Protein AF-A0A356GDM6-F1 (afdb_monomer)

Secondary structure (DSSP, 8-state):
--TTS-SSHHHHHHHHHHHHHHHHHHHHHHHHHHHHSSS-SS-TTSTHHHHS-HHHHTT-PPPTTHHHHHHHHHHHHHHHHHHHHHHHHHHHHHHHHTT---HHHHHHHHHHHHHHHHTHHHHHHHHHHHHHHHHHHHHHHHHHHHHHHHHHHHHHHHHHHHHHHHHHHHHHHHHHHHHHHHHHHHHHHHHHHHHHHTTTHHHHHHTT-

Sequence (209 aa):
MNGFFYDDPLDILKFFLLGVLAGVYYDFFRIIRIARRSDSPVKANSFYLKVAPKHFFENRKKAPLTGAADTVLVFIEDLLFTIGCALAFIFLTYATNEGEIRIFGFILVAFGFLLYRISIGKAVIYISGHIIFSAKILIYWIMYIIIKPIRLFCGFAKRTVRWIFAKTVGALAAKISYRRQRDYTKKLCSELLKNAENGFTRDAEVEMR

Structure (mmCIF, N/CA/C/O backbone):
data_AF-A0A356GDM6-F1
#
_entry.id   AF-A0A356GDM6-F1
#
loop_
_atom_site.group_PDB
_atom_site.id
_atom_site.type_symbol
_atom_site.label_atom_id
_atom_site.label_alt_id
_atom_site.label_comp_id
_atom_site.label_asym_id
_atom_site.label_entity_id
_atom_site.label_seq_id
_atom_site.pdbx_PDB_ins_code
_atom_site.Cartn_x
_atom_site.Cartn_y
_atom_site.Cartn_z
_atom_site.occupancy
_atom_site.B_iso_or_equiv
_atom_site.auth_seq_id
_atom_site.auth_comp_id
_atom_site.auth_asym_id
_atom_site.auth_atom_id
_atom_site.pdbx_PDB_model_num
ATOM 1 N N . MET A 1 1 ? 25.560 10.168 -41.412 1.00 43.59 1 MET A N 1
ATOM 2 C CA . MET A 1 1 ? 25.350 9.212 -40.304 1.00 43.59 1 MET A CA 1
ATOM 3 C C . MET A 1 1 ? 23.984 9.506 -39.718 1.00 43.59 1 MET A C 1
ATOM 5 O O . MET A 1 1 ? 23.685 10.671 -39.490 1.00 43.59 1 MET A O 1
ATOM 9 N N . ASN A 1 2 ? 23.115 8.502 -39.621 1.00 42.66 2 ASN A N 1
ATOM 10 C CA . ASN A 1 2 ? 21.725 8.691 -39.213 1.00 42.66 2 ASN A CA 1
ATOM 11 C C . ASN A 1 2 ? 21.679 9.011 -37.712 1.00 42.66 2 ASN A C 1
ATOM 13 O O . ASN A 1 2 ? 21.582 8.087 -36.911 1.00 42.66 2 ASN A O 1
ATOM 17 N N . GLY A 1 3 ? 21.706 10.297 -37.339 1.00 56.50 3 GLY A N 1
ATOM 18 C CA . GLY A 1 3 ? 21.599 10.797 -35.951 1.00 56.50 3 GLY A CA 1
ATOM 19 C C . GLY A 1 3 ? 20.247 10.531 -35.273 1.00 56.50 3 GLY A C 1
ATOM 20 O O . GLY A 1 3 ? 19.822 11.264 -34.390 1.00 56.50 3 GLY A O 1
ATOM 21 N N . PHE A 1 4 ? 19.533 9.508 -35.738 1.00 56.72 4 PHE A N 1
ATOM 22 C CA . PHE A 1 4 ? 18.238 9.075 -35.239 1.00 56.72 4 PHE A CA 1
ATOM 23 C C . PHE A 1 4 ? 18.380 7.946 -34.208 1.00 56.72 4 PHE A C 1
ATOM 25 O O . PHE A 1 4 ? 17.519 7.800 -33.344 1.00 56.72 4 PHE A O 1
ATOM 32 N N . PHE A 1 5 ? 19.471 7.173 -34.267 1.00 61.44 5 PHE A N 1
ATOM 33 C CA . PHE A 1 5 ? 19.766 6.087 -33.332 1.00 61.44 5 PHE A CA 1
ATOM 34 C C . PHE A 1 5 ? 20.915 6.468 -32.394 1.00 61.44 5 PHE A C 1
ATOM 36 O O . PHE A 1 5 ? 21.730 7.327 -32.716 1.00 61.44 5 PHE A O 1
ATOM 43 N N . TYR A 1 6 ? 20.953 5.849 -31.212 1.00 68.75 6 TYR A N 1
ATOM 44 C CA . TYR A 1 6 ? 22.102 5.957 -30.315 1.00 68.75 6 TYR A CA 1
ATOM 45 C C . TYR A 1 6 ? 23.313 5.298 -30.972 1.00 68.75 6 TYR A C 1
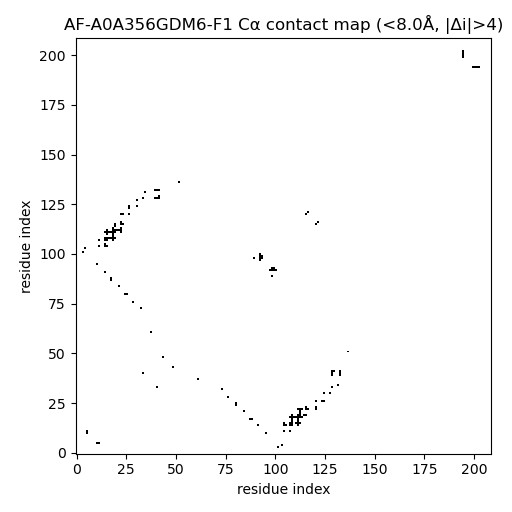ATOM 47 O O . TYR A 1 6 ? 23.216 4.144 -31.392 1.00 68.75 6 TYR A O 1
ATOM 55 N N . ASP A 1 7 ? 24.422 6.030 -31.051 1.00 72.19 7 ASP A N 1
ATOM 56 C CA . ASP A 1 7 ? 25.670 5.525 -31.625 1.00 72.19 7 ASP A CA 1
ATOM 57 C C . ASP A 1 7 ? 26.288 4.441 -30.726 1.00 72.19 7 ASP A C 1
ATOM 59 O O . ASP A 1 7 ? 26.834 3.458 -31.227 1.00 72.19 7 ASP A O 1
ATOM 63 N N . ASP A 1 8 ? 26.095 4.563 -29.406 1.00 82.06 8 ASP A N 1
ATOM 64 C CA . ASP A 1 8 ? 26.566 3.598 -28.421 1.00 82.06 8 ASP A CA 1
ATOM 65 C C . ASP A 1 8 ? 25.450 2.659 -27.920 1.00 82.06 8 ASP A C 1
ATOM 67 O O . ASP A 1 8 ? 24.439 3.102 -27.356 1.00 82.06 8 ASP A O 1
ATOM 71 N N . PRO A 1 9 ? 25.642 1.327 -27.997 1.00 83.75 9 PRO A N 1
ATOM 72 C CA . PRO A 1 9 ? 24.674 0.356 -27.479 1.00 83.75 9 PRO A CA 1
ATOM 73 C C . PRO A 1 9 ? 24.515 0.435 -25.952 1.00 83.75 9 PRO A C 1
ATOM 75 O O . PRO A 1 9 ? 23.501 0.005 -25.397 1.00 83.75 9 PRO A O 1
ATOM 78 N N . LEU A 1 10 ? 25.502 1.006 -25.259 1.00 86.62 10 LEU A N 1
ATOM 79 C CA . LEU A 1 10 ? 25.453 1.234 -23.818 1.00 86.62 10 LEU A CA 1
ATOM 80 C C . LEU A 1 10 ? 24.368 2.240 -23.433 1.00 86.62 10 LEU A C 1
ATOM 82 O O . LEU A 1 10 ? 23.744 2.079 -22.385 1.00 86.62 10 LEU A O 1
ATOM 86 N N . ASP A 1 11 ? 24.093 3.239 -24.268 1.00 86.62 11 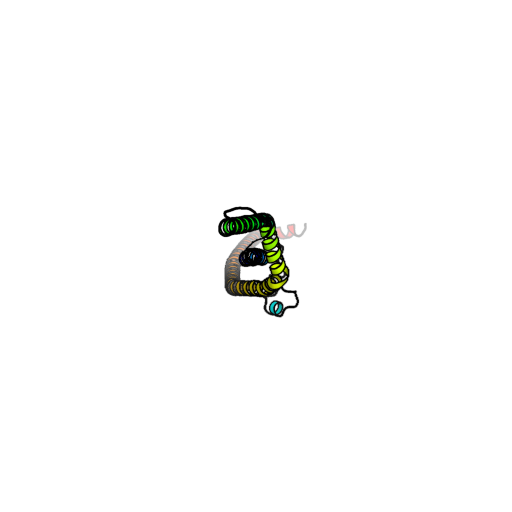ASP A N 1
ATOM 87 C CA . ASP A 1 11 ? 23.065 4.232 -23.960 1.00 86.62 11 ASP A CA 1
ATOM 88 C C . ASP A 1 11 ? 21.667 3.641 -24.094 1.00 86.62 11 ASP A C 1
ATOM 90 O O . ASP A 1 11 ? 20.822 3.847 -23.220 1.00 86.62 11 ASP A O 1
ATOM 94 N N . ILE A 1 12 ? 21.460 2.782 -25.095 1.00 88.81 12 ILE A N 1
ATOM 95 C CA . ILE A 1 12 ? 20.233 1.989 -25.240 1.00 88.81 12 ILE A CA 1
ATOM 96 C C . ILE A 1 12 ? 19.961 1.194 -23.955 1.00 88.81 12 ILE A C 1
ATOM 98 O O . ILE A 1 12 ? 18.846 1.220 -23.423 1.00 88.81 12 ILE A O 1
ATOM 102 N N . LEU A 1 13 ? 20.990 0.530 -23.418 1.00 91.50 13 LEU A N 1
ATOM 103 C CA . LEU A 1 13 ? 20.886 -0.232 -22.176 1.00 91.50 13 LEU A CA 1
ATOM 104 C C . LEU A 1 13 ? 20.578 0.664 -20.966 1.00 91.50 13 LEU A C 1
ATOM 106 O O . LEU A 1 13 ? 19.750 0.288 -20.137 1.00 91.50 13 LEU A O 1
ATOM 110 N N . LYS A 1 14 ? 21.191 1.850 -20.857 1.00 92.44 14 LYS A N 1
ATOM 111 C CA . LYS A 1 14 ? 20.925 2.797 -19.758 1.00 92.44 14 LYS A CA 1
ATOM 112 C C . LYS A 1 14 ? 19.465 3.258 -19.745 1.00 92.44 14 LYS A C 1
ATOM 114 O O . LYS A 1 14 ? 18.833 3.220 -18.691 1.00 92.44 14 LYS A O 1
ATOM 119 N N . PHE A 1 15 ? 18.908 3.646 -20.896 1.00 92.50 15 PHE A N 1
ATOM 120 C CA . PHE A 1 15 ? 17.498 4.053 -20.993 1.00 92.50 15 PHE A CA 1
ATOM 121 C C . PHE A 1 15 ? 16.548 2.894 -20.686 1.00 92.50 15 PHE A C 1
ATOM 123 O O . PHE A 1 15 ? 15.563 3.064 -19.966 1.00 92.50 15 PHE A O 1
ATOM 130 N N . PHE A 1 16 ? 16.873 1.693 -21.158 1.00 93.31 16 PHE A N 1
ATOM 131 C CA . PHE A 1 16 ? 16.117 0.496 -20.812 1.00 93.31 16 PHE A CA 1
ATOM 132 C C . PHE A 1 16 ? 16.121 0.221 -19.298 1.00 93.31 16 PHE A C 1
ATOM 134 O O . PHE A 1 16 ? 15.064 0.026 -18.691 1.00 93.31 16 PHE A O 1
ATOM 141 N N . LEU A 1 17 ? 17.300 0.251 -18.669 1.00 94.06 17 LEU A N 1
ATOM 142 C CA . LEU A 1 17 ? 17.464 0.038 -17.230 1.00 94.06 17 LEU A CA 1
ATOM 143 C C . LEU A 1 17 ? 16.768 1.119 -16.405 1.00 94.06 17 LEU A C 1
ATOM 145 O O . LEU A 1 17 ? 16.179 0.800 -15.375 1.00 94.06 17 LEU A O 1
ATOM 149 N N . LEU A 1 18 ? 16.763 2.371 -16.866 1.00 95.19 18 LEU A N 1
ATOM 150 C CA . LEU A 1 18 ? 15.993 3.435 -16.231 1.00 95.19 18 LEU A CA 1
ATOM 151 C C . LEU A 1 18 ? 14.495 3.097 -16.198 1.00 95.19 18 LEU A C 1
ATOM 153 O O . LEU A 1 18 ? 13.847 3.294 -15.172 1.00 95.19 18 LEU A O 1
ATOM 157 N N . GLY A 1 19 ? 13.956 2.524 -17.277 1.00 93.81 19 GLY A N 1
ATOM 158 C CA . GLY A 1 19 ? 12.586 2.006 -17.314 1.00 93.81 19 GLY A CA 1
ATOM 159 C C . GLY A 1 19 ? 12.331 0.906 -16.282 1.00 93.81 19 GLY A C 1
ATOM 160 O O . GLY A 1 19 ? 11.330 0.936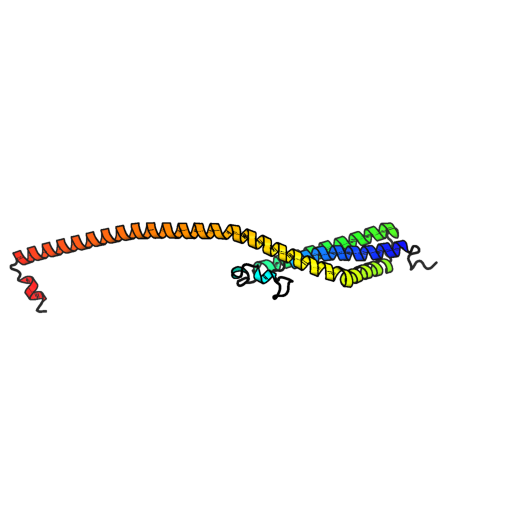 -15.563 1.00 93.81 19 GLY A O 1
ATOM 161 N N . VAL A 1 20 ? 13.261 -0.042 -16.157 1.00 94.19 20 VAL A N 1
ATOM 162 C CA . VAL A 1 20 ? 13.191 -1.108 -15.143 1.00 94.19 20 VAL A CA 1
ATOM 163 C C . VAL A 1 20 ? 13.212 -0.525 -13.726 1.00 94.19 20 VAL A C 1
ATOM 165 O O . VAL A 1 20 ? 12.384 -0.901 -12.895 1.00 94.19 20 VAL A O 1
ATOM 168 N N . LEU A 1 21 ? 14.101 0.433 -13.454 1.00 94.69 21 LEU A N 1
ATOM 169 C CA . LEU A 1 21 ? 14.195 1.119 -12.162 1.00 94.69 21 LEU A CA 1
ATOM 170 C C . LEU A 1 21 ? 12.935 1.929 -11.843 1.00 94.69 21 LEU A C 1
ATOM 172 O O . LEU A 1 21 ? 12.453 1.884 -10.712 1.00 94.69 21 LEU A O 1
ATOM 176 N N . ALA A 1 22 ? 12.351 2.606 -12.833 1.00 94.38 22 ALA A N 1
ATOM 177 C CA . ALA A 1 22 ? 11.053 3.258 -12.685 1.00 94.38 22 ALA A CA 1
ATOM 178 C C . ALA A 1 22 ? 9.950 2.245 -12.324 1.00 94.38 22 ALA A C 1
ATOM 180 O O . ALA A 1 22 ? 9.054 2.555 -11.543 1.00 94.38 22 ALA A O 1
ATOM 181 N N . GLY A 1 23 ? 10.040 1.013 -12.835 1.00 93.00 23 GLY A N 1
ATOM 182 C CA . GLY A 1 23 ? 9.161 -0.096 -12.466 1.00 93.00 23 GLY A CA 1
ATOM 183 C C . GLY A 1 23 ? 9.275 -0.477 -10.991 1.00 93.00 23 GLY A C 1
ATOM 184 O O . GLY A 1 23 ? 8.261 -0.580 -10.300 1.00 93.00 23 GLY A O 1
ATOM 185 N N . VAL A 1 24 ? 10.504 -0.611 -10.488 1.00 91.94 24 VAL A N 1
ATOM 186 C CA . VAL A 1 24 ? 10.778 -0.868 -9.062 1.00 91.94 24 VAL A CA 1
ATOM 187 C C . VAL A 1 24 ? 10.244 0.275 -8.194 1.00 91.94 24 VAL A C 1
ATOM 189 O O . VAL A 1 24 ? 9.584 0.042 -7.179 1.00 91.94 24 VAL A O 1
ATOM 192 N N . TYR A 1 25 ? 10.493 1.517 -8.611 1.00 93.56 25 TYR A N 1
ATOM 193 C CA . TYR A 1 25 ? 10.022 2.712 -7.917 1.00 93.56 25 TYR A CA 1
ATOM 194 C C . TYR A 1 25 ? 8.488 2.779 -7.861 1.00 93.56 25 TYR A C 1
ATOM 196 O O . TYR A 1 25 ? 7.913 3.066 -6.812 1.00 93.56 25 TYR A O 1
ATOM 204 N N . TYR A 1 26 ? 7.811 2.427 -8.956 1.00 92.31 26 TYR A N 1
ATOM 205 C CA . TYR A 1 26 ? 6.354 2.321 -9.004 1.00 92.31 26 TYR A CA 1
ATOM 206 C C . TYR A 1 26 ? 5.809 1.249 -8.050 1.00 92.31 26 TYR A C 1
ATOM 208 O O . TYR A 1 26 ? 4.808 1.475 -7.362 1.00 92.31 26 TYR A O 1
ATOM 216 N N . ASP A 1 27 ? 6.465 0.088 -7.981 1.00 89.94 27 ASP A N 1
ATOM 217 C CA . ASP A 1 27 ? 6.034 -1.000 -7.104 1.00 89.94 27 ASP A CA 1
ATOM 218 C C . ASP A 1 27 ? 6.078 -0.597 -5.623 1.00 89.94 27 ASP A C 1
ATOM 220 O O . ASP A 1 27 ? 5.186 -0.993 -4.872 1.00 89.94 27 ASP A O 1
ATOM 224 N N . PHE A 1 28 ? 7.008 0.268 -5.201 1.00 88.44 28 PHE A N 1
ATOM 225 C CA . PHE A 1 28 ? 7.031 0.803 -3.834 1.00 88.44 28 PHE A CA 1
ATOM 226 C C . PHE A 1 28 ? 5.720 1.521 -3.469 1.00 88.44 28 PHE A C 1
ATOM 228 O O . PHE A 1 28 ? 5.051 1.147 -2.500 1.00 88.44 28 PHE A O 1
ATOM 235 N N . PHE A 1 29 ? 5.285 2.491 -4.279 1.00 89.62 29 PHE A N 1
ATOM 236 C CA . PHE A 1 29 ? 4.014 3.193 -4.054 1.00 89.62 29 PHE A CA 1
ATOM 237 C C . PHE A 1 29 ? 2.811 2.258 -4.166 1.00 89.62 29 PHE A C 1
ATOM 239 O O . PHE A 1 29 ? 1.873 2.325 -3.368 1.00 89.62 29 PHE A O 1
ATOM 246 N N . ARG A 1 30 ? 2.852 1.320 -5.116 1.00 86.75 30 ARG A N 1
ATOM 247 C CA . ARG A 1 30 ? 1.807 0.310 -5.286 1.00 86.75 3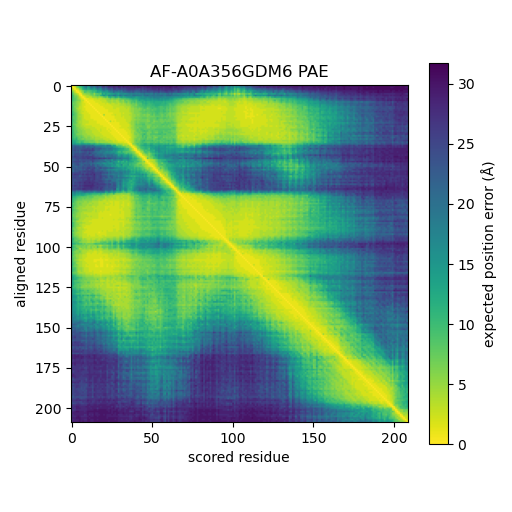0 ARG A CA 1
ATOM 248 C C . ARG A 1 30 ? 1.643 -0.563 -4.039 1.00 86.75 30 ARG A C 1
ATOM 250 O O . ARG A 1 30 ? 0.509 -0.844 -3.644 1.00 86.75 30 ARG A O 1
ATOM 257 N N . ILE A 1 31 ? 2.741 -0.985 -3.415 1.00 86.69 31 ILE A N 1
ATOM 258 C CA . ILE A 1 31 ? 2.742 -1.785 -2.183 1.00 86.69 31 ILE A CA 1
ATOM 259 C C . ILE A 1 31 ? 2.138 -0.981 -1.032 1.00 86.69 31 ILE A C 1
ATOM 261 O O . ILE A 1 31 ? 1.266 -1.500 -0.332 1.00 86.69 31 ILE A O 1
ATOM 265 N N . ILE A 1 32 ? 2.533 0.285 -0.862 1.00 84.19 32 ILE A N 1
ATOM 266 C CA . ILE A 1 32 ? 1.975 1.165 0.178 1.00 84.19 32 ILE A CA 1
ATOM 267 C C . ILE A 1 32 ? 0.458 1.314 -0.013 1.00 84.19 32 ILE A C 1
ATOM 269 O O . ILE A 1 32 ? -0.313 1.157 0.940 1.00 84.19 32 ILE A O 1
ATOM 273 N N . ARG A 1 33 ? 0.005 1.523 -1.253 1.00 84.31 33 ARG A N 1
ATOM 274 C CA . ARG A 1 33 ? -1.420 1.617 -1.599 1.00 84.31 33 ARG A CA 1
ATOM 275 C C . ARG A 1 33 ? -2.190 0.341 -1.248 1.00 84.31 33 ARG A C 1
ATOM 277 O O . ARG A 1 33 ? -3.275 0.408 -0.671 1.00 84.31 33 ARG A O 1
ATOM 284 N N . ILE A 1 34 ? -1.629 -0.831 -1.551 1.00 81.31 34 ILE A N 1
ATOM 285 C CA . ILE A 1 34 ? -2.221 -2.129 -1.183 1.00 81.31 34 ILE A CA 1
ATOM 286 C C . ILE A 1 34 ? -2.228 -2.319 0.342 1.00 81.31 34 ILE A C 1
ATOM 288 O O . ILE A 1 34 ? -3.195 -2.846 0.890 1.00 81.31 34 ILE A O 1
ATOM 292 N N . ALA A 1 35 ? -1.189 -1.865 1.046 1.00 78.00 35 ALA A N 1
ATOM 293 C CA . ALA A 1 35 ? -1.106 -1.962 2.499 1.00 78.00 35 ALA A CA 1
ATOM 294 C C . ALA A 1 35 ? -2.201 -1.141 3.197 1.00 78.00 35 ALA A C 1
ATOM 296 O O . ALA A 1 35 ? -2.843 -1.658 4.122 1.00 78.00 35 ALA A O 1
ATOM 297 N N . ARG A 1 36 ? -2.454 0.088 2.718 1.00 78.25 36 ARG A N 1
ATOM 298 C CA . ARG A 1 36 ? -3.523 0.971 3.218 1.00 78.25 36 ARG A CA 1
ATOM 299 C C . ARG A 1 36 ? -4.916 0.413 2.971 1.00 78.25 36 ARG A C 1
ATOM 301 O O . ARG A 1 36 ? -5.794 0.570 3.821 1.00 78.25 36 ARG A O 1
ATOM 308 N N . ARG A 1 37 ? -5.133 -0.261 1.837 1.00 71.56 37 ARG A N 1
ATOM 309 C CA . ARG A 1 37 ? -6.424 -0.897 1.572 1.00 71.56 37 ARG A CA 1
ATOM 310 C C . ARG A 1 37 ? -6.714 -1.946 2.648 1.00 71.56 37 ARG A C 1
ATOM 312 O O . ARG A 1 37 ? -5.896 -2.798 3.002 1.00 71.56 37 ARG A O 1
ATOM 319 N N . SER A 1 38 ? -7.913 -1.838 3.213 1.00 58.03 38 SER A N 1
ATOM 320 C CA . SER A 1 38 ? -8.417 -2.751 4.243 1.00 58.03 38 SER A CA 1
ATOM 321 C C . SER A 1 38 ? -8.572 -4.180 3.708 1.00 58.03 38 SER A C 1
ATOM 323 O O . SER A 1 38 ? -8.484 -5.142 4.474 1.00 58.03 38 SER A O 1
ATOM 325 N N . ASP A 1 39 ? -8.742 -4.313 2.394 1.00 57.88 39 ASP A N 1
ATOM 326 C CA . ASP A 1 39 ? -8.923 -5.582 1.707 1.00 57.88 39 ASP A CA 1
ATOM 327 C C . ASP A 1 39 ? -7.611 -6.377 1.743 1.00 57.88 39 ASP A C 1
ATOM 329 O O . ASP A 1 39 ? -6.563 -5.929 1.275 1.00 57.88 39 ASP A O 1
ATOM 333 N N . SER A 1 40 ? -7.643 -7.554 2.366 1.00 55.44 40 SER A N 1
ATOM 334 C CA . SER A 1 40 ? -6.496 -8.455 2.371 1.00 55.44 40 SER A CA 1
ATOM 335 C C . SER A 1 40 ? -6.315 -9.036 0.963 1.00 55.44 40 SER A C 1
ATOM 337 O O . SER A 1 40 ? -7.244 -9.668 0.464 1.00 55.44 40 SER A O 1
ATOM 339 N N . PRO A 1 41 ? -5.135 -8.892 0.331 1.00 54.28 41 PRO A N 1
ATOM 340 C CA . PRO A 1 41 ? -4.880 -9.431 -1.009 1.00 54.28 41 PRO A CA 1
ATOM 341 C C . PRO A 1 41 ? -4.811 -10.969 -1.039 1.00 54.28 41 PRO A C 1
ATOM 343 O O . PRO A 1 41 ? -4.777 -11.576 -2.108 1.00 54.28 41 PRO A O 1
ATOM 346 N N . VAL A 1 42 ? -4.779 -11.613 0.131 1.00 58.59 42 VAL A N 1
ATOM 347 C CA . VAL A 1 42 ? -4.695 -13.066 0.284 1.00 58.59 42 VAL A CA 1
ATOM 348 C C . VAL A 1 42 ? -6.096 -13.674 0.180 1.00 58.59 42 VAL A C 1
ATOM 350 O O . VAL A 1 42 ? -7.004 -13.281 0.913 1.00 58.59 42 VAL A O 1
ATOM 353 N N . LYS A 1 43 ? -6.266 -14.648 -0.727 1.00 56.34 43 LYS A N 1
ATOM 354 C CA . LYS A 1 43 ? -7.525 -15.387 -0.920 1.00 56.34 43 LYS A CA 1
ATOM 355 C C . LYS A 1 43 ? -8.039 -15.954 0.409 1.00 56.34 43 LYS A C 1
ATOM 357 O O . LYS A 1 43 ? -7.266 -16.482 1.208 1.00 56.34 43 LYS A O 1
ATOM 362 N N . ALA A 1 44 ? -9.361 -15.918 0.578 1.00 51.31 44 ALA A N 1
ATOM 363 C CA . ALA A 1 44 ? -10.103 -16.263 1.794 1.00 51.31 44 ALA A CA 1
ATOM 364 C C . ALA A 1 44 ? -9.954 -17.716 2.310 1.00 51.31 44 ALA A C 1
ATOM 366 O O . ALA A 1 44 ? -10.617 -18.087 3.269 1.00 51.31 44 ALA A O 1
ATOM 367 N N . ASN A 1 45 ? -9.084 -18.537 1.713 1.00 50.19 45 ASN A N 1
ATOM 368 C CA . ASN A 1 45 ? -8.876 -19.940 2.089 1.00 50.19 45 ASN A CA 1
ATOM 369 C C . ASN A 1 45 ? -7.450 -20.239 2.591 1.00 50.19 45 ASN A C 1
ATOM 371 O O . ASN A 1 45 ? -7.003 -21.381 2.587 1.00 50.19 45 ASN A O 1
ATOM 375 N N . SER A 1 46 ? -6.696 -19.204 2.969 1.00 58.66 46 SER A N 1
ATOM 376 C CA . SER A 1 46 ? -5.307 -19.353 3.404 1.00 58.66 46 SER A CA 1
ATOM 377 C C . SER A 1 46 ? -5.206 -19.734 4.887 1.00 58.66 46 SER A C 1
ATOM 379 O O . SER A 1 46 ? -5.968 -19.213 5.705 1.00 58.66 46 SER A O 1
ATOM 381 N N . PHE A 1 47 ? -4.238 -20.600 5.234 1.00 57.62 47 PHE A N 1
ATOM 382 C CA . PHE A 1 47 ? -3.901 -21.076 6.594 1.00 57.62 47 PHE A CA 1
ATOM 383 C C . PHE A 1 47 ? -4.030 -19.985 7.664 1.00 57.62 47 PHE A C 1
ATOM 385 O O . PHE A 1 47 ? -4.505 -20.215 8.772 1.00 57.62 47 PHE A O 1
ATOM 392 N N . TYR A 1 48 ? -3.667 -18.761 7.313 1.00 57.03 48 TYR A N 1
ATOM 393 C CA . TYR A 1 48 ? -3.659 -17.640 8.225 1.00 57.03 48 TYR A CA 1
ATOM 394 C C . TYR A 1 48 ? -5.028 -17.146 8.717 1.00 57.03 48 TYR A C 1
ATOM 396 O O . TYR A 1 48 ? -5.097 -16.585 9.808 1.00 57.03 48 TYR A O 1
ATOM 404 N N . LEU A 1 49 ? -6.127 -17.374 7.987 1.00 61.66 49 LEU A N 1
ATOM 405 C CA . LEU A 1 49 ? -7.474 -17.081 8.507 1.00 61.66 49 LEU A CA 1
ATOM 406 C C . LEU A 1 49 ? -7.849 -17.997 9.678 1.00 61.66 49 LEU A C 1
ATOM 408 O O . LEU A 1 49 ? -8.704 -17.646 10.487 1.00 61.66 49 LEU A O 1
ATOM 412 N N . LYS A 1 50 ? -7.163 -19.138 9.812 1.00 64.12 50 LYS A N 1
ATOM 413 C CA . LYS A 1 50 ? -7.273 -20.031 1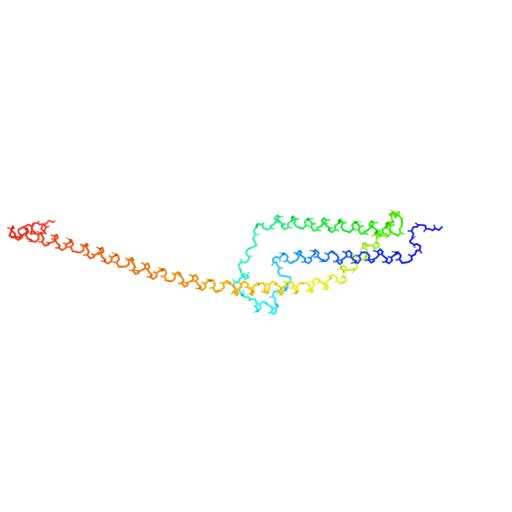0.970 1.00 64.12 50 LYS A CA 1
ATOM 414 C C . LYS A 1 50 ? -6.576 -19.461 12.211 1.00 64.12 50 LYS A C 1
ATOM 416 O O . LYS A 1 50 ? -6.993 -19.763 13.323 1.00 64.12 50 LYS A O 1
ATOM 421 N N . VAL A 1 51 ? -5.530 -18.654 12.015 1.00 64.69 51 VAL A N 1
ATOM 422 C CA . VAL A 1 51 ? -4.693 -18.068 13.081 1.00 64.69 51 VAL A CA 1
ATOM 423 C C . VAL A 1 51 ? -5.195 -16.678 13.500 1.00 64.69 51 VAL A C 1
ATOM 425 O O . VAL A 1 51 ? -4.908 -16.204 14.599 1.00 64.69 51 VAL A O 1
ATOM 428 N N . ALA A 1 52 ? -5.963 -16.014 12.636 1.00 61.00 52 ALA A N 1
ATOM 429 C CA . ALA A 1 52 ? -6.567 -14.721 12.912 1.00 61.00 52 ALA A CA 1
ATOM 430 C C . ALA A 1 52 ? -7.696 -14.811 13.969 1.00 61.00 52 ALA A C 1
ATOM 432 O O . ALA A 1 52 ? -8.549 -15.700 13.899 1.00 61.00 52 ALA A O 1
ATOM 433 N N . PRO A 1 53 ? -7.772 -13.870 14.931 1.00 59.19 53 PRO A N 1
ATOM 434 C CA . PRO A 1 53 ? -8.870 -13.822 15.894 1.00 59.19 53 PRO A CA 1
ATOM 435 C C . PRO A 1 53 ? -10.201 -13.492 15.191 1.00 59.19 53 PRO A C 1
ATOM 437 O O . PRO A 1 53 ? -10.428 -12.366 14.744 1.00 59.19 53 PRO A O 1
ATOM 440 N N . LYS A 1 54 ? -11.096 -14.488 15.109 1.00 57.28 54 LYS A N 1
ATOM 441 C CA . LYS A 1 54 ? -12.357 -14.461 14.334 1.00 57.28 54 LYS A CA 1
ATOM 442 C C . LYS A 1 54 ? -13.271 -13.266 14.638 1.00 57.28 54 LYS A C 1
ATOM 444 O O . LYS A 1 54 ? -13.842 -12.683 13.726 1.00 57.28 54 LYS A O 1
ATOM 449 N N . HIS A 1 55 ? -13.357 -12.850 15.901 1.00 52.50 55 HIS A N 1
ATOM 450 C CA . HIS A 1 55 ? -14.341 -11.863 16.363 1.00 52.50 55 HIS A CA 1
ATOM 451 C C . HIS A 1 55 ? -14.128 -10.418 15.880 1.00 52.50 55 HIS A C 1
ATOM 453 O O . HIS A 1 55 ? -14.987 -9.575 16.132 1.00 52.50 55 HIS A O 1
ATOM 459 N N . PHE A 1 56 ? -13.003 -10.095 15.231 1.00 50.28 56 PHE A N 1
ATOM 460 C CA . PHE A 1 56 ? -12.703 -8.710 14.837 1.00 50.28 56 PHE A CA 1
ATOM 461 C C . PHE A 1 56 ? -12.790 -8.449 13.326 1.00 50.28 56 PHE A C 1
ATOM 463 O O . PHE A 1 56 ? -13.056 -7.321 12.915 1.00 50.28 56 PHE A O 1
ATOM 470 N N . PHE A 1 57 ? -12.625 -9.475 12.485 1.00 53.47 57 PHE A N 1
ATOM 471 C CA . PHE A 1 57 ? -12.736 -9.322 11.027 1.00 53.47 57 PHE A CA 1
ATOM 472 C C . PHE A 1 57 ? -14.188 -9.170 10.553 1.00 53.47 57 PHE A C 1
ATOM 474 O O . PHE A 1 57 ? -14.434 -8.534 9.531 1.00 53.47 57 PHE A O 1
ATOM 481 N N . GLU A 1 58 ? -15.141 -9.693 11.325 1.00 50.91 58 GLU A N 1
ATOM 482 C CA . GLU A 1 58 ? -16.560 -9.795 10.963 1.00 50.91 58 GLU A CA 1
ATOM 483 C C . GLU A 1 58 ? -17.304 -8.442 10.985 1.00 50.91 58 GLU A C 1
ATOM 485 O O . GLU A 1 58 ? -18.311 -8.276 10.309 1.00 50.91 58 GLU A O 1
ATOM 490 N N . ASN A 1 59 ? -16.771 -7.432 11.689 1.00 45.19 59 ASN A N 1
ATOM 491 C CA . ASN A 1 59 ? -17.408 -6.116 11.864 1.00 45.19 59 ASN A CA 1
ATOM 492 C C . ASN A 1 59 ? -16.659 -4.950 11.194 1.00 45.19 59 ASN A C 1
ATOM 494 O O . ASN A 1 59 ? -16.804 -3.791 11.591 1.00 45.19 59 ASN A O 1
ATOM 498 N N . ARG A 1 60 ? -15.860 -5.212 10.152 1.00 53.56 60 ARG A N 1
ATOM 499 C CA . ARG A 1 60 ? -15.195 -4.148 9.380 1.00 53.56 60 ARG A CA 1
ATOM 500 C C . ARG A 1 60 ? -16.167 -3.475 8.407 1.00 53.56 60 ARG A C 1
ATOM 502 O O . ARG A 1 60 ? -16.054 -3.626 7.194 1.00 53.56 60 ARG A O 1
ATOM 509 N N . LYS A 1 61 ? -17.095 -2.667 8.927 1.00 46.25 61 LYS A N 1
ATOM 510 C CA . LYS A 1 61 ? -17.714 -1.611 8.112 1.00 46.25 61 LYS A CA 1
ATOM 511 C C . LYS A 1 61 ? -16.598 -0.641 7.709 1.00 46.25 61 LYS A C 1
ATOM 513 O O . LYS A 1 61 ? -15.887 -0.136 8.577 1.00 46.25 61 LYS A O 1
ATOM 518 N N . LYS A 1 62 ? -16.395 -0.441 6.400 1.00 50.50 62 LYS A N 1
ATOM 519 C CA . LYS A 1 62 ? -15.428 0.526 5.851 1.00 50.50 62 LYS A CA 1
ATOM 520 C C . LYS A 1 62 ? -15.687 1.878 6.523 1.00 50.50 62 LYS A C 1
ATOM 522 O O . LYS A 1 62 ? -16.784 2.410 6.389 1.00 50.50 62 LYS A O 1
ATOM 527 N N . ALA A 1 63 ? -14.728 2.396 7.289 1.00 50.84 63 ALA A N 1
ATOM 528 C CA . ALA A 1 63 ? -14.880 3.706 7.908 1.00 50.84 63 ALA A CA 1
ATOM 529 C C . ALA A 1 63 ? -15.050 4.754 6.785 1.00 50.84 63 ALA A C 1
ATOM 531 O O . ALA A 1 63 ? -14.183 4.839 5.919 1.00 50.84 63 ALA A O 1
ATOM 532 N N . PRO A 1 64 ? -16.148 5.529 6.749 1.00 47.72 64 PRO A N 1
ATOM 533 C CA . PRO A 1 64 ? -16.435 6.433 5.632 1.00 47.72 64 PRO A CA 1
ATOM 534 C C . PRO A 1 64 ? -15.490 7.645 5.584 1.00 47.72 64 PRO A C 1
ATOM 536 O O . PRO A 1 64 ? -15.283 8.220 4.520 1.00 47.72 64 PRO A O 1
ATOM 539 N N . LEU A 1 65 ? -14.856 7.998 6.711 1.00 46.47 65 LEU A N 1
ATOM 540 C CA . LEU A 1 65 ? -13.935 9.138 6.809 1.00 46.47 65 LEU A CA 1
ATOM 541 C C . LEU A 1 65 ? -12.598 8.949 6.065 1.00 46.47 65 LEU A C 1
ATOM 543 O O . LEU A 1 65 ? -11.849 9.911 5.929 1.00 46.47 65 LEU A O 1
ATOM 547 N N . THR A 1 66 ? -12.272 7.749 5.571 1.00 56.84 66 THR A N 1
ATOM 548 C CA . THR A 1 66 ? -10.975 7.490 4.916 1.00 56.84 66 THR A CA 1
ATOM 549 C C . THR A 1 66 ? -10.978 7.714 3.403 1.00 56.84 66 THR A C 1
ATOM 551 O O . THR A 1 66 ? -9.913 7.661 2.801 1.00 56.84 66 THR A O 1
ATOM 554 N N . GLY A 1 67 ? -12.128 7.972 2.767 1.00 69.19 67 GLY A N 1
ATOM 555 C CA . GLY A 1 67 ? -12.211 8.082 1.301 1.00 69.19 67 GLY A CA 1
ATOM 556 C C . GLY A 1 67 ? -11.467 9.291 0.723 1.00 69.19 67 GLY A C 1
ATOM 557 O O . GLY A 1 67 ? -10.659 9.145 -0.194 1.00 69.19 67 GLY A O 1
ATOM 558 N N . ALA A 1 68 ? -11.692 10.482 1.287 1.00 76.69 68 ALA A N 1
ATOM 559 C CA . ALA A 1 68 ? -11.050 11.710 0.815 1.00 76.69 68 ALA A CA 1
ATOM 560 C C . ALA A 1 68 ? -9.538 11.713 1.098 1.00 76.69 68 ALA A C 1
ATOM 562 O O . ALA A 1 68 ? -8.748 12.003 0.205 1.00 76.69 68 ALA A O 1
ATOM 563 N N . ALA A 1 69 ? -9.125 11.312 2.306 1.00 81.88 69 ALA A N 1
ATOM 564 C CA . ALA A 1 69 ? -7.712 11.230 2.672 1.00 81.88 69 ALA A CA 1
ATOM 565 C C . ALA A 1 69 ? -6.947 10.194 1.828 1.00 81.88 69 ALA A C 1
ATOM 567 O O . ALA A 1 69 ? -5.838 10.476 1.389 1.00 81.88 69 ALA A O 1
ATOM 568 N N . ASP A 1 70 ? -7.538 9.026 1.544 1.00 82.69 70 ASP A N 1
ATOM 569 C CA . ASP A 1 70 ? -6.906 8.028 0.668 1.00 82.69 70 ASP A CA 1
ATOM 570 C C . ASP A 1 70 ? -6.805 8.535 -0.777 1.00 82.69 70 ASP A C 1
ATOM 572 O O . ASP A 1 70 ? -5.786 8.323 -1.426 1.00 82.69 70 ASP A O 1
ATOM 576 N N . THR A 1 71 ? -7.802 9.285 -1.258 1.00 85.12 71 THR A N 1
ATOM 577 C CA . THR A 1 71 ? -7.751 9.923 -2.585 1.00 85.12 71 THR A CA 1
ATOM 578 C C . THR A 1 71 ? -6.620 10.948 -2.669 1.00 85.12 71 THR A C 1
ATOM 580 O O . THR A 1 71 ? -5.838 10.921 -3.617 1.00 85.12 71 THR A O 1
ATOM 583 N N . VAL A 1 72 ? -6.485 11.813 -1.658 1.00 89.06 72 VAL A N 1
ATOM 584 C CA . VAL A 1 72 ? -5.395 12.801 -1.584 1.00 89.06 72 VAL A CA 1
ATOM 585 C C . VAL A 1 72 ? -4.034 12.111 -1.501 1.00 89.06 72 VAL A C 1
ATOM 587 O O . VAL A 1 72 ? -3.104 12.514 -2.192 1.00 89.06 72 VAL A O 1
ATOM 590 N N . LEU A 1 73 ? -3.904 11.042 -0.711 1.00 87.88 73 LEU A N 1
ATOM 591 C CA . LEU A 1 73 ? -2.656 10.280 -0.626 1.00 87.88 73 LEU A CA 1
ATOM 592 C C . LEU A 1 73 ? -2.296 9.619 -1.958 1.00 87.88 73 LEU A C 1
ATOM 594 O O . LEU A 1 73 ? -1.143 9.690 -2.363 1.00 87.88 73 LEU A O 1
ATOM 598 N N . VAL A 1 74 ? -3.262 9.015 -2.654 1.00 89.56 74 VAL A N 1
ATOM 599 C CA . VAL A 1 74 ? -3.039 8.442 -3.991 1.00 89.56 74 VAL A CA 1
ATOM 600 C C . VAL A 1 74 ? -2.595 9.521 -4.977 1.00 89.56 74 VAL A C 1
ATOM 602 O O . VAL A 1 74 ? -1.662 9.292 -5.738 1.00 89.56 74 VAL A O 1
ATOM 605 N N . PHE A 1 75 ? -3.200 10.709 -4.920 1.00 91.62 75 PHE A N 1
ATOM 606 C CA . PHE A 1 75 ? -2.791 11.838 -5.750 1.00 91.62 75 PHE A CA 1
ATOM 607 C C . PHE A 1 75 ? -1.347 12.280 -5.461 1.00 91.62 75 PHE A C 1
ATOM 609 O O . PHE A 1 75 ? -0.569 12.478 -6.390 1.00 91.62 75 PHE A O 1
ATOM 616 N N . ILE A 1 76 ? -0.965 12.385 -4.183 1.00 92.25 76 ILE A N 1
ATOM 617 C CA . ILE A 1 76 ? 0.409 12.723 -3.780 1.00 92.25 76 ILE A CA 1
ATOM 618 C C . ILE A 1 76 ? 1.397 11.645 -4.248 1.00 92.25 76 ILE A C 1
ATOM 620 O O . ILE A 1 76 ? 2.466 11.981 -4.749 1.00 92.25 76 ILE A O 1
ATOM 624 N N . GLU A 1 77 ? 1.053 10.361 -4.117 1.00 91.56 77 GLU A N 1
ATOM 625 C CA . GLU A 1 77 ? 1.879 9.254 -4.620 1.00 91.56 77 GLU A CA 1
ATOM 626 C C . GLU A 1 77 ? 2.100 9.344 -6.130 1.00 91.56 77 GLU A C 1
ATOM 628 O O . GLU A 1 77 ? 3.235 9.227 -6.588 1.00 91.56 77 GLU A O 1
ATOM 633 N N . ASP A 1 78 ? 1.032 9.570 -6.899 1.00 93.38 78 ASP A N 1
ATOM 634 C CA . ASP A 1 78 ? 1.108 9.659 -8.358 1.00 93.38 78 ASP A CA 1
ATOM 635 C C . ASP A 1 78 ? 1.908 10.906 -8.795 1.00 93.38 78 ASP A C 1
ATOM 637 O O . ASP A 1 78 ? 2.685 10.843 -9.753 1.00 93.38 78 ASP A O 1
ATOM 641 N N . LEU A 1 79 ? 1.795 12.020 -8.058 1.00 94.69 79 LEU A N 1
ATOM 642 C CA . LEU A 1 79 ? 2.582 13.235 -8.284 1.00 94.69 79 LEU A CA 1
ATOM 643 C C . LEU A 1 79 ? 4.075 13.006 -8.011 1.00 94.69 79 LEU A C 1
ATOM 645 O O . LEU A 1 79 ? 4.908 13.328 -8.858 1.00 94.69 79 LEU A O 1
ATOM 649 N N . LEU A 1 80 ? 4.419 12.426 -6.857 1.00 94.69 80 LEU A N 1
ATOM 650 C CA . LEU A 1 80 ? 5.804 12.107 -6.497 1.00 94.69 80 LEU A CA 1
ATOM 651 C C . LEU A 1 80 ? 6.427 11.135 -7.497 1.00 94.69 80 LEU A C 1
ATOM 653 O O . LEU A 1 80 ? 7.563 11.339 -7.923 1.00 94.69 80 LEU A O 1
ATOM 657 N N . PHE A 1 81 ? 5.667 10.120 -7.915 1.00 94.38 81 PHE A N 1
ATOM 658 C CA . PHE A 1 81 ? 6.098 9.181 -8.940 1.00 94.38 81 PHE A CA 1
ATOM 659 C C . PHE A 1 81 ? 6.406 9.892 -10.262 1.00 94.38 81 PHE A C 1
ATOM 661 O O . PHE A 1 81 ? 7.484 9.711 -10.826 1.00 94.38 81 PHE A O 1
ATOM 668 N N . THR A 1 82 ? 5.489 10.743 -10.726 1.00 93.88 82 THR A N 1
ATOM 669 C CA . THR A 1 82 ? 5.637 11.469 -11.995 1.00 93.88 82 THR A CA 1
ATOM 670 C C . THR A 1 82 ? 6.847 12.398 -11.966 1.00 93.88 82 THR A C 1
ATOM 672 O O . THR A 1 82 ? 7.655 12.377 -12.893 1.00 93.88 82 THR A O 1
ATOM 675 N N . ILE A 1 83 ? 7.015 13.169 -10.886 1.00 96.12 83 ILE A N 1
ATOM 676 C CA . ILE A 1 83 ? 8.164 14.064 -10.708 1.00 96.12 83 ILE A CA 1
ATOM 677 C C . ILE A 1 83 ? 9.466 13.257 -10.658 1.00 96.12 83 ILE A C 1
ATOM 679 O O . ILE A 1 83 ? 10.424 13.608 -11.341 1.00 96.12 83 ILE A O 1
ATOM 683 N N . GLY A 1 84 ? 9.501 12.154 -9.905 1.00 94.69 84 GLY A N 1
ATOM 684 C CA . GLY A 1 84 ? 10.677 11.290 -9.804 1.00 94.69 84 GLY A CA 1
ATOM 685 C C . GLY A 1 84 ? 11.088 10.692 -11.152 1.00 94.69 84 GLY A C 1
ATOM 686 O O . GLY A 1 84 ? 12.258 10.762 -11.526 1.00 94.69 84 GLY A O 1
ATOM 687 N N . CYS A 1 85 ? 10.129 10.165 -11.918 1.00 94.44 85 CYS A N 1
ATOM 688 C CA . CYS A 1 85 ? 10.383 9.636 -13.258 1.00 94.44 85 CYS A CA 1
ATOM 689 C C . CYS A 1 85 ? 10.839 10.721 -14.239 1.00 94.44 85 CYS A C 1
ATOM 691 O O . CYS A 1 85 ? 11.783 10.491 -14.993 1.00 94.44 85 CYS A O 1
ATOM 693 N N . ALA A 1 86 ? 10.208 11.899 -14.213 1.00 94.25 86 ALA A N 1
ATOM 694 C CA . ALA A 1 86 ? 10.589 13.017 -15.069 1.00 94.25 86 ALA A CA 1
ATOM 695 C C . ALA A 1 86 ? 12.015 13.493 -14.768 1.00 94.25 86 ALA A C 1
ATOM 697 O O . ALA A 1 86 ? 12.827 13.603 -15.683 1.00 94.25 86 ALA A O 1
ATOM 698 N N . LEU A 1 87 ? 12.350 13.703 -13.491 1.00 95.62 87 LEU A N 1
ATOM 699 C CA . LEU A 1 87 ? 13.693 14.106 -13.076 1.00 95.62 87 LEU A CA 1
ATOM 700 C C . LEU A 1 87 ? 14.738 13.070 -13.484 1.00 95.62 87 LEU A C 1
ATOM 702 O O . LEU A 1 87 ? 15.743 13.430 -14.088 1.00 95.62 87 LEU A O 1
ATOM 706 N N . ALA A 1 88 ? 14.498 11.786 -13.212 1.00 94.62 88 ALA A N 1
ATOM 707 C CA . ALA A 1 88 ? 15.444 10.731 -13.563 1.00 94.62 88 ALA A CA 1
ATOM 708 C C . ALA A 1 88 ? 15.662 10.629 -15.084 1.00 94.62 88 ALA A C 1
ATOM 710 O O . ALA A 1 88 ? 16.793 10.450 -15.536 1.00 94.62 88 ALA A O 1
ATOM 711 N N . PHE A 1 89 ? 14.602 10.807 -15.879 1.00 93.69 89 PHE A N 1
ATOM 712 C CA . PHE A 1 89 ? 14.695 10.855 -17.337 1.00 93.69 89 PHE A CA 1
ATOM 713 C C . PHE A 1 89 ? 15.479 12.072 -17.838 1.00 93.69 89 PHE A C 1
ATOM 715 O O . PHE A 1 89 ? 16.346 11.926 -18.700 1.00 93.69 89 PHE A O 1
ATOM 722 N N . ILE A 1 90 ? 15.212 13.259 -17.287 1.00 93.19 90 ILE A N 1
ATOM 723 C CA . ILE A 1 90 ? 15.915 14.498 -17.643 1.00 93.19 90 ILE A CA 1
ATOM 724 C C . ILE A 1 90 ? 17.399 14.384 -17.293 1.00 93.19 90 ILE A C 1
ATOM 726 O O . ILE A 1 90 ? 18.238 14.651 -18.148 1.00 93.19 90 ILE A O 1
ATOM 730 N N . PHE A 1 91 ? 17.735 13.930 -16.082 1.00 93.94 91 PHE A N 1
ATOM 731 C CA . PHE A 1 91 ? 19.127 13.746 -15.667 1.00 93.94 91 PHE A CA 1
ATOM 732 C C . PHE A 1 91 ? 19.864 12.752 -16.561 1.00 93.94 91 PHE A C 1
ATOM 734 O O . PHE A 1 91 ? 20.990 13.025 -16.973 1.00 93.94 91 PHE A O 1
ATOM 741 N N . LEU A 1 92 ? 19.232 11.625 -16.907 1.00 91.44 92 LEU A N 1
ATOM 742 C CA . LEU A 1 92 ? 19.855 10.652 -17.798 1.00 91.44 92 LEU A CA 1
ATOM 743 C C . LEU A 1 92 ? 20.041 11.216 -19.211 1.00 91.44 92 LEU A C 1
ATOM 745 O O . LEU A 1 92 ? 21.091 11.014 -19.815 1.00 91.44 92 LEU A O 1
ATOM 749 N N . THR A 1 93 ? 19.052 11.946 -19.725 1.00 90.50 93 THR A N 1
ATOM 750 C CA . THR A 1 93 ? 19.123 12.583 -21.048 1.00 90.50 93 THR A CA 1
ATOM 751 C C . THR A 1 93 ? 20.216 13.647 -21.093 1.00 90.50 93 THR A C 1
ATOM 753 O O . THR A 1 93 ? 20.966 13.703 -22.062 1.00 90.50 93 THR A O 1
ATOM 756 N N . TYR A 1 94 ? 20.365 14.432 -20.027 1.00 90.62 94 TYR A N 1
ATOM 757 C CA . TYR A 1 94 ? 21.433 15.420 -19.901 1.00 90.62 94 TYR A CA 1
ATOM 758 C C . TYR A 1 94 ? 22.818 14.766 -19.857 1.00 90.62 94 TYR A C 1
ATOM 760 O O . TYR A 1 94 ? 23.736 15.215 -20.532 1.00 90.62 94 TYR A O 1
ATOM 768 N N . ALA A 1 95 ? 22.954 13.660 -19.120 1.00 88.12 95 ALA A N 1
ATOM 769 C CA . ALA A 1 95 ? 24.218 12.942 -18.985 1.00 88.12 95 ALA A CA 1
ATOM 770 C C . ALA A 1 95 ? 24.635 12.151 -20.239 1.00 88.12 95 ALA A C 1
ATOM 772 O O . ALA A 1 95 ? 25.815 11.857 -20.392 1.00 88.12 95 ALA A O 1
ATOM 773 N N . THR A 1 96 ? 23.687 11.753 -21.094 1.00 85.88 96 THR A N 1
ATOM 774 C CA . THR A 1 96 ? 23.960 10.882 -22.258 1.00 85.88 96 THR A CA 1
ATOM 775 C C . THR A 1 96 ? 23.870 11.594 -23.602 1.00 85.88 96 THR A C 1
ATOM 777 O O . THR A 1 96 ? 24.581 11.212 -24.518 1.00 85.88 96 THR A O 1
ATOM 780 N N . ASN A 1 97 ? 23.022 12.618 -23.740 1.00 82.69 97 ASN A N 1
ATOM 781 C CA . ASN A 1 97 ? 22.781 13.309 -25.015 1.00 82.69 97 ASN A CA 1
ATOM 782 C C . ASN A 1 97 ? 22.922 14.831 -24.891 1.00 82.69 97 ASN A C 1
ATOM 784 O O . ASN A 1 97 ? 22.275 15.553 -25.640 1.00 82.69 97 ASN A O 1
ATOM 788 N N . GLU A 1 98 ? 23.655 15.327 -23.888 1.00 82.94 98 GLU A N 1
ATOM 789 C CA . GLU A 1 98 ? 23.824 16.771 -23.627 1.00 82.94 98 GLU A CA 1
ATOM 790 C C . GLU A 1 98 ? 22.491 17.539 -23.474 1.00 82.94 98 GLU A C 1
ATOM 792 O O . GLU A 1 98 ? 22.423 18.758 -23.611 1.00 82.94 98 GLU A O 1
ATOM 797 N N . GLY A 1 99 ? 21.404 16.826 -23.155 1.00 75.88 99 GLY A N 1
ATOM 798 C CA . GLY A 1 99 ? 20.061 17.390 -23.012 1.00 75.88 99 GLY A CA 1
ATOM 799 C C . GLY A 1 99 ? 19.184 17.302 -24.264 1.00 75.88 99 GLY A C 1
ATOM 800 O O . GLY A 1 99 ? 18.020 17.698 -24.198 1.00 75.88 99 GLY A O 1
ATOM 801 N N . GLU A 1 100 ? 19.669 16.737 -25.372 1.00 82.81 100 GLU A N 1
ATOM 802 C CA . GLU A 1 100 ? 18.840 16.488 -26.551 1.00 82.81 100 GLU A CA 1
ATOM 803 C C . GLU A 1 100 ? 17.829 15.361 -26.302 1.00 82.81 100 GLU A C 1
ATOM 805 O O . GLU A 1 100 ? 18.172 14.197 -26.065 1.00 82.81 100 GLU A O 1
ATOM 810 N N . ILE A 1 101 ? 16.541 15.701 -26.383 1.00 78.81 101 ILE A N 1
ATOM 811 C CA . ILE A 1 101 ? 15.454 14.751 -26.152 1.00 78.81 101 ILE A CA 1
ATOM 812 C C . ILE A 1 101 ? 15.256 13.888 -27.400 1.00 78.81 101 ILE A C 1
ATOM 814 O O . ILE A 1 101 ? 14.678 14.321 -28.397 1.00 78.81 101 ILE A O 1
ATOM 818 N N . ARG A 1 102 ? 15.679 12.623 -27.320 1.00 83.75 102 ARG A N 1
ATOM 819 C CA . ARG A 1 102 ? 15.456 11.615 -28.365 1.00 83.75 102 ARG A CA 1
ATOM 820 C C . ARG A 1 102 ? 14.229 10.762 -28.050 1.00 83.75 102 ARG A C 1
ATOM 822 O O . ARG A 1 102 ? 14.128 10.160 -26.980 1.00 83.75 102 ARG A O 1
ATOM 829 N N . ILE A 1 103 ? 13.320 10.638 -29.021 1.00 86.06 103 ILE A N 1
ATOM 830 C CA . ILE A 1 103 ? 12.071 9.861 -28.886 1.00 86.06 103 ILE A CA 1
ATOM 831 C C . ILE A 1 103 ? 12.356 8.386 -28.551 1.00 86.06 103 ILE A C 1
ATOM 833 O O . ILE A 1 103 ? 11.649 7.789 -27.740 1.00 86.06 103 ILE A O 1
ATOM 837 N N . PHE A 1 104 ? 13.423 7.797 -29.101 1.00 85.88 104 PHE A N 1
ATOM 838 C CA . PHE A 1 104 ? 13.799 6.412 -28.794 1.00 85.88 104 PHE A CA 1
ATOM 839 C C . PHE A 1 104 ? 14.150 6.182 -27.328 1.00 85.88 104 PHE A C 1
ATOM 841 O O . PHE A 1 104 ? 13.793 5.135 -26.796 1.00 85.88 104 PHE A O 1
ATOM 848 N N . GLY A 1 105 ? 14.795 7.145 -26.661 1.00 87.00 105 GLY A N 1
ATOM 849 C CA . GLY A 1 105 ? 15.094 7.045 -25.231 1.00 87.00 105 GLY A CA 1
ATOM 850 C C . GLY A 1 105 ? 13.813 6.922 -24.409 1.00 87.00 105 GLY A C 1
ATOM 851 O O . GLY A 1 105 ? 13.711 6.072 -23.526 1.00 87.00 105 GLY A O 1
ATOM 852 N N . PHE A 1 106 ? 12.784 7.694 -24.769 1.00 90.00 106 PHE A N 1
ATOM 853 C CA . PHE A 1 106 ? 11.467 7.598 -24.142 1.00 90.00 106 PHE A CA 1
ATOM 854 C C . PHE A 1 106 ? 10.801 6.235 -24.392 1.00 90.00 106 PHE A C 1
ATOM 856 O O . PHE A 1 106 ? 10.289 5.614 -23.458 1.00 90.00 106 PHE A O 1
ATOM 863 N N . ILE A 1 107 ? 10.856 5.729 -25.630 1.00 92.19 107 ILE A N 1
ATOM 864 C CA . ILE A 1 107 ? 10.320 4.405 -25.989 1.00 92.19 107 ILE A CA 1
ATOM 865 C C . ILE A 1 107 ? 11.027 3.294 -25.201 1.00 92.19 107 ILE A C 1
ATOM 867 O O . ILE A 1 107 ? 10.364 2.401 -24.676 1.00 92.19 107 ILE A O 1
ATOM 871 N N . LEU A 1 108 ? 12.354 3.355 -25.075 1.00 92.31 108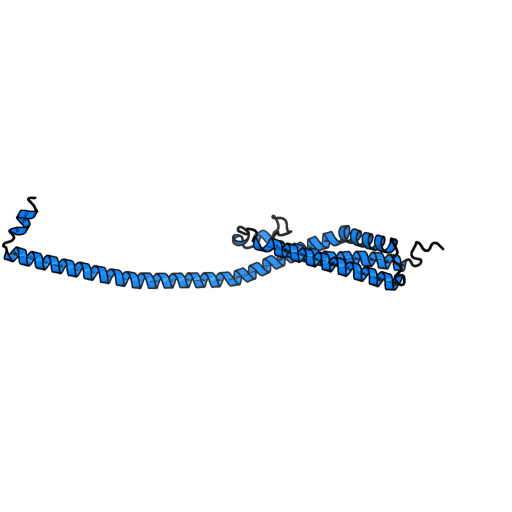 LEU A N 1
ATOM 872 C CA . LEU A 1 108 ? 13.159 2.382 -24.331 1.00 92.31 108 LEU A CA 1
ATOM 873 C C . LEU A 1 108 ? 12.812 2.362 -22.842 1.00 92.31 108 LEU A C 1
ATOM 875 O O . LEU A 1 108 ? 12.654 1.284 -22.267 1.00 92.31 108 LEU A O 1
ATOM 879 N N . VAL A 1 109 ? 12.632 3.535 -22.232 1.00 94.00 109 VAL A N 1
ATOM 880 C CA . VAL A 1 109 ? 12.194 3.657 -20.833 1.00 94.00 109 VAL A CA 1
ATOM 881 C C . VAL A 1 109 ? 10.796 3.064 -20.655 1.00 94.00 109 VAL A C 1
ATOM 883 O O . VAL A 1 109 ? 10.580 2.249 -19.757 1.00 94.00 109 VAL A O 1
ATOM 886 N N . ALA A 1 110 ? 9.851 3.411 -21.533 1.00 94.25 110 ALA A N 1
ATOM 887 C CA . ALA A 1 110 ? 8.497 2.863 -21.491 1.00 94.25 110 ALA A CA 1
ATOM 888 C C . ALA A 1 110 ? 8.492 1.333 -21.662 1.00 94.25 110 ALA A C 1
ATOM 890 O O . ALA A 1 110 ? 7.772 0.620 -20.957 1.00 94.25 110 ALA A O 1
ATOM 891 N N . PHE A 1 111 ? 9.333 0.818 -22.560 1.00 94.75 111 PHE A N 1
ATOM 892 C CA . PHE A 1 111 ? 9.477 -0.609 -22.815 1.00 94.75 111 PHE A CA 1
ATOM 893 C C . PHE A 1 111 ? 10.089 -1.358 -21.623 1.00 94.75 111 PHE A C 1
ATOM 895 O O . PHE A 1 111 ? 9.537 -2.374 -21.195 1.00 94.75 111 PHE A O 1
ATOM 902 N N . GLY A 1 112 ? 11.168 -0.836 -21.030 1.00 93.06 112 GLY A N 1
ATOM 903 C CA . GLY A 1 112 ? 11.784 -1.400 -19.825 1.00 93.06 112 GLY A CA 1
ATOM 904 C C . GLY A 1 112 ? 10.819 -1.436 -18.638 1.00 93.06 112 GLY A C 1
ATOM 905 O O . GLY A 1 112 ? 10.700 -2.459 -17.959 1.00 93.06 112 GLY A O 1
ATOM 906 N N . PHE A 1 113 ? 10.047 -0.362 -18.448 1.00 94.62 113 PHE A N 1
ATOM 907 C CA . PHE A 1 113 ? 9.002 -0.295 -17.425 1.00 94.62 113 PHE A CA 1
ATOM 908 C C . PHE A 1 113 ? 7.918 -1.358 -17.636 1.00 94.62 113 PHE A C 1
ATOM 910 O O . PHE A 1 113 ? 7.539 -2.078 -16.705 1.00 94.62 113 PHE A O 1
ATOM 917 N N . LEU A 1 114 ? 7.419 -1.487 -18.868 1.00 94.38 114 LEU A N 1
ATOM 918 C CA . LEU A 1 114 ? 6.371 -2.448 -19.199 1.00 94.38 114 LEU A CA 1
ATOM 919 C C . LEU A 1 114 ? 6.848 -3.891 -18.995 1.00 94.38 114 LEU A C 1
ATOM 921 O O . LEU A 1 114 ? 6.133 -4.696 -18.389 1.00 94.38 114 LEU A O 1
ATOM 925 N N . LEU A 1 115 ? 8.061 -4.207 -19.454 1.00 93.38 115 LEU A N 1
ATOM 926 C CA . LEU A 1 115 ? 8.655 -5.529 -19.281 1.00 93.38 115 LEU A CA 1
ATOM 927 C C . LEU A 1 115 ? 8.825 -5.884 -17.808 1.00 93.38 115 LEU A C 1
ATOM 929 O O . LEU A 1 115 ? 8.443 -6.988 -17.407 1.00 93.38 115 LEU A O 1
ATOM 933 N N . TYR A 1 116 ? 9.311 -4.953 -16.984 1.00 93.25 116 TYR A N 1
ATOM 934 C CA . TYR A 1 116 ? 9.393 -5.153 -15.538 1.00 93.25 116 TYR A CA 1
ATOM 935 C C . TYR A 1 116 ? 8.015 -5.449 -14.930 1.00 93.25 116 TYR A C 1
ATOM 937 O O . TYR A 1 116 ? 7.846 -6.424 -14.193 1.00 93.25 116 TYR A O 1
ATOM 945 N N . ARG A 1 117 ? 6.998 -4.655 -15.287 1.00 89.56 117 ARG A N 1
ATOM 946 C CA . ARG A 1 117 ? 5.639 -4.782 -14.742 1.00 89.56 117 ARG A CA 1
ATOM 947 C C . ARG A 1 117 ? 4.985 -6.122 -15.083 1.00 89.56 117 ARG A C 1
ATOM 949 O O . ARG A 1 117 ? 4.221 -6.655 -14.276 1.00 89.56 117 ARG A O 1
ATOM 956 N N . ILE A 1 118 ? 5.250 -6.658 -16.274 1.00 90.56 118 ILE A N 1
ATOM 957 C CA . ILE A 1 118 ? 4.696 -7.943 -16.722 1.00 90.56 118 ILE A CA 1
ATOM 958 C C . ILE A 1 118 ? 5.426 -9.127 -16.075 1.00 90.56 118 ILE A C 1
ATOM 960 O O . ILE A 1 118 ? 4.770 -10.123 -15.753 1.00 90.56 118 ILE A O 1
ATOM 964 N N . SER A 1 119 ? 6.743 -9.014 -15.886 1.00 91.81 119 SER A N 1
ATOM 965 C CA . SER A 1 119 ? 7.610 -10.080 -15.376 1.00 91.81 119 SER A CA 1
ATOM 966 C C . SER A 1 119 ? 7.718 -10.058 -13.844 1.00 91.81 119 SER A C 1
ATOM 968 O O . SER A 1 119 ? 6.963 -10.743 -13.151 1.00 91.81 119 SER A O 1
ATOM 970 N N . ILE A 1 120 ? 8.635 -9.253 -13.311 1.00 88.06 120 ILE A N 1
ATOM 971 C CA . ILE A 1 120 ? 9.040 -9.216 -11.902 1.00 88.06 120 ILE A CA 1
ATOM 972 C C . ILE A 1 120 ? 7.950 -8.592 -11.031 1.00 88.06 120 ILE A C 1
ATOM 974 O O . ILE A 1 120 ? 7.689 -9.087 -9.934 1.00 88.06 120 ILE A O 1
ATOM 978 N N . GLY A 1 121 ? 7.246 -7.576 -11.537 1.00 82.50 121 GLY A N 1
ATOM 979 C CA . GLY A 1 121 ? 6.235 -6.863 -10.756 1.00 82.50 121 GLY A CA 1
ATOM 980 C C . GLY A 1 121 ? 5.134 -7.780 -10.211 1.00 82.50 121 GLY A C 1
ATOM 981 O O . GLY A 1 121 ? 4.671 -7.611 -9.084 1.00 82.50 121 GLY A O 1
ATOM 982 N N . LYS A 1 122 ? 4.752 -8.835 -10.949 1.00 85.12 122 LYS A N 1
ATOM 983 C CA . LYS A 1 122 ? 3.781 -9.837 -10.463 1.00 85.12 122 LYS A CA 1
ATOM 984 C C . LYS A 1 122 ? 4.287 -10.591 -9.232 1.00 85.12 122 LYS A C 1
ATOM 986 O O . LYS A 1 122 ? 3.524 -10.786 -8.284 1.00 85.12 122 LYS A O 1
ATOM 991 N N . ALA A 1 123 ? 5.553 -11.003 -9.246 1.00 85.56 123 ALA A N 1
ATOM 992 C CA . ALA A 1 123 ? 6.178 -11.702 -8.128 1.00 85.56 123 ALA A CA 1
ATOM 993 C C . ALA A 1 123 ? 6.327 -10.780 -6.910 1.00 85.56 123 ALA A C 1
ATOM 995 O O . ALA A 1 123 ? 5.998 -11.188 -5.796 1.00 85.56 123 ALA A O 1
ATOM 996 N N . VAL A 1 124 ? 6.733 -9.525 -7.128 1.00 86.31 124 VAL A N 1
ATOM 997 C CA . VAL A 1 124 ? 6.861 -8.515 -6.067 1.00 86.31 124 VAL A CA 1
ATOM 998 C C . VAL A 1 124 ? 5.534 -8.339 -5.336 1.00 86.31 124 VAL A C 1
ATOM 1000 O O . VAL A 1 124 ? 5.479 -8.513 -4.125 1.00 86.31 124 VAL A O 1
ATOM 1003 N N . ILE A 1 125 ? 4.432 -8.115 -6.056 1.00 83.06 125 ILE A N 1
ATOM 1004 C CA . ILE A 1 125 ? 3.103 -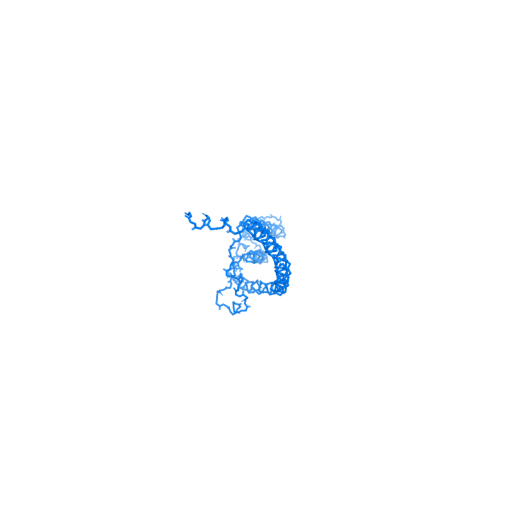7.947 -5.439 1.00 83.06 125 ILE A CA 1
ATOM 1005 C C . ILE A 1 125 ? 2.681 -9.187 -4.659 1.00 83.06 125 ILE A C 1
ATOM 1007 O O . ILE A 1 125 ? 2.097 -9.066 -3.581 1.00 83.06 125 ILE A O 1
ATOM 1011 N N . TYR A 1 126 ? 2.948 -10.375 -5.204 1.00 82.75 126 TYR A N 1
ATOM 1012 C CA . TYR A 1 126 ? 2.614 -11.628 -4.542 1.00 82.75 126 TYR A CA 1
ATOM 1013 C C . TYR A 1 126 ? 3.336 -11.745 -3.192 1.00 82.75 126 TYR A C 1
ATOM 1015 O O . TYR A 1 126 ? 2.695 -11.986 -2.168 1.00 82.75 126 TYR A O 1
ATOM 1023 N N . ILE A 1 127 ? 4.648 -11.496 -3.169 1.00 83.75 127 ILE A N 1
ATOM 1024 C CA . ILE A 1 127 ? 5.473 -11.544 -1.953 1.00 83.75 127 ILE A CA 1
ATOM 1025 C C . ILE A 1 127 ? 5.065 -10.435 -0.978 1.00 83.75 127 ILE A C 1
ATOM 1027 O O . ILE A 1 127 ? 4.808 -10.702 0.198 1.00 83.75 127 ILE A O 1
ATOM 1031 N N . SER A 1 128 ? 4.933 -9.197 -1.456 1.00 83.06 128 SER A N 1
ATOM 1032 C CA . SER A 1 128 ? 4.516 -8.059 -0.636 1.00 83.06 128 SER A CA 1
ATOM 1033 C C . SER A 1 128 ? 3.136 -8.271 -0.021 1.00 83.06 128 SER A C 1
ATOM 1035 O O . SER A 1 128 ? 2.916 -7.882 1.123 1.00 83.06 128 SER A O 1
ATOM 1037 N N . GLY A 1 129 ? 2.220 -8.941 -0.726 1.00 80.06 129 GLY A N 1
ATOM 1038 C CA . GLY A 1 129 ? 0.917 -9.328 -0.193 1.00 80.06 129 GLY A CA 1
ATOM 1039 C C . GLY A 1 129 ? 1.030 -10.205 1.055 1.00 80.06 129 GLY A C 1
ATOM 1040 O O . GLY A 1 129 ? 0.360 -9.928 2.052 1.00 80.06 129 GLY A O 1
ATOM 1041 N N . HIS A 1 130 ? 1.914 -11.207 1.037 1.00 79.12 130 HIS A N 1
ATOM 1042 C CA . HIS A 1 130 ? 2.180 -12.071 2.195 1.00 79.12 130 HIS A CA 1
ATOM 1043 C C . HIS A 1 130 ? 2.834 -11.307 3.350 1.00 79.12 130 HIS A C 1
ATOM 1045 O O . HIS A 1 130 ? 2.432 -11.484 4.503 1.00 79.12 130 HIS A O 1
ATOM 1051 N N . ILE A 1 131 ? 3.785 -10.412 3.058 1.00 83.12 131 ILE A N 1
ATOM 1052 C CA . ILE A 1 131 ? 4.455 -9.576 4.070 1.00 83.12 131 ILE A CA 1
ATOM 1053 C C . ILE A 1 131 ? 3.450 -8.644 4.755 1.00 83.12 131 ILE A C 1
ATOM 1055 O O . ILE A 1 131 ? 3.334 -8.658 5.980 1.00 83.12 131 ILE A O 1
ATOM 1059 N N . ILE A 1 132 ? 2.679 -7.873 3.979 1.00 81.38 132 ILE A N 1
ATOM 1060 C CA . ILE A 1 132 ? 1.654 -6.948 4.491 1.00 81.38 132 ILE A CA 1
ATOM 1061 C C . ILE A 1 132 ? 0.662 -7.699 5.372 1.00 81.38 132 ILE A C 1
ATOM 1063 O O . ILE A 1 132 ? 0.267 -7.230 6.439 1.00 81.38 132 ILE A O 1
ATOM 1067 N N . PHE A 1 133 ? 0.225 -8.863 4.909 1.00 74.50 133 PHE A N 1
ATOM 1068 C CA . PHE A 1 133 ? -0.765 -9.650 5.610 1.00 74.50 133 PHE A CA 1
ATOM 1069 C C . PHE A 1 133 ? -0.215 -10.212 6.936 1.00 74.50 133 PHE A C 1
ATOM 1071 O O . PHE A 1 133 ? -0.891 -10.134 7.965 1.00 74.50 133 PHE A O 1
ATOM 1078 N N . SER A 1 134 ? 1.038 -10.671 6.946 1.00 77.31 134 SER A N 1
ATOM 1079 C CA . SER A 1 134 ? 1.733 -11.123 8.159 1.00 77.31 134 SER A CA 1
ATOM 1080 C C . SER A 1 134 ? 1.929 -9.975 9.157 1.00 77.31 134 SER A C 1
ATOM 1082 O O . SER A 1 134 ? 1.637 -10.127 10.343 1.00 77.31 134 SER A O 1
ATOM 1084 N N . ALA A 1 135 ? 2.322 -8.794 8.673 1.00 80.62 135 ALA A N 1
ATOM 1085 C CA . ALA A 1 135 ? 2.448 -7.586 9.485 1.00 80.62 135 ALA A CA 1
ATOM 1086 C C . ALA A 1 135 ? 1.105 -7.170 10.111 1.00 80.62 135 ALA A C 1
ATOM 1088 O O . ALA A 1 135 ? 1.046 -6.871 11.303 1.00 80.62 135 ALA A O 1
ATOM 1089 N N . LYS A 1 136 ? 0.005 -7.221 9.343 1.00 76.50 136 LYS A N 1
ATOM 1090 C CA . LYS A 1 136 ? -1.349 -6.957 9.859 1.00 76.50 136 LYS A CA 1
ATOM 1091 C C . LYS A 1 136 ? -1.696 -7.919 10.997 1.00 76.50 136 LYS A C 1
ATOM 1093 O O . LYS A 1 136 ? -2.116 -7.463 12.056 1.00 76.50 136 LYS A O 1
ATOM 1098 N N . ILE A 1 137 ? -1.482 -9.227 10.819 1.00 76.31 137 ILE A N 1
ATOM 1099 C CA . ILE A 1 137 ? -1.723 -10.229 11.873 1.00 76.31 137 ILE A CA 1
ATOM 1100 C C . ILE A 1 137 ? -0.917 -9.921 13.133 1.00 76.31 137 ILE A C 1
ATOM 1102 O O . ILE A 1 137 ? -1.468 -9.980 14.232 1.00 76.31 137 ILE A O 1
ATOM 1106 N N . LEU A 1 138 ? 0.360 -9.580 12.983 1.00 82.12 138 LEU A N 1
ATOM 1107 C CA . LEU A 1 138 ? 1.238 -9.279 14.108 1.00 82.12 138 LEU A CA 1
ATOM 1108 C C . LEU A 1 138 ? 0.747 -8.055 14.895 1.00 82.12 138 LEU A C 1
ATOM 1110 O O . LEU A 1 138 ? 0.598 -8.131 16.114 1.00 82.12 138 LEU A O 1
ATOM 1114 N N . ILE A 1 139 ? 0.391 -6.966 14.205 1.00 80.62 139 ILE A N 1
ATOM 1115 C CA . ILE A 1 139 ? -0.209 -5.774 14.827 1.00 80.62 139 ILE A CA 1
ATOM 1116 C C . ILE A 1 139 ? -1.504 -6.140 15.568 1.00 80.62 139 ILE A C 1
ATOM 1118 O O . ILE A 1 139 ? -1.733 -5.676 16.687 1.00 80.62 139 ILE A O 1
ATOM 1122 N N . TYR A 1 140 ? -2.341 -7.007 14.989 1.00 75.06 140 TYR A N 1
ATOM 1123 C CA . TYR A 1 140 ? -3.573 -7.454 15.643 1.00 75.06 140 TYR A CA 1
ATOM 1124 C C . TYR A 1 140 ? -3.316 -8.279 16.900 1.00 75.06 140 TYR A C 1
ATOM 1126 O O . TYR A 1 140 ? -4.016 -8.089 17.894 1.00 75.06 140 TYR A O 1
ATOM 1134 N N . TRP A 1 141 ? -2.326 -9.170 16.886 1.00 79.00 141 TRP A N 1
ATOM 1135 C CA . TRP A 1 141 ? -1.932 -9.922 18.075 1.00 79.00 141 TRP A CA 1
ATOM 1136 C C . TRP A 1 141 ? -1.464 -8.991 19.190 1.00 79.00 141 TRP A C 1
ATOM 1138 O O . TRP A 1 141 ? -1.916 -9.137 20.324 1.00 79.00 141 TRP A O 1
ATOM 1148 N N . ILE A 1 142 ? -0.652 -7.983 18.860 1.00 81.81 142 ILE A N 1
ATOM 1149 C CA . ILE A 1 142 ? -0.217 -6.956 19.815 1.00 81.81 142 ILE A CA 1
ATOM 1150 C C . ILE A 1 142 ? -1.431 -6.221 20.399 1.00 81.81 142 ILE A C 1
ATOM 1152 O O . ILE A 1 142 ? -1.588 -6.159 21.618 1.00 81.81 142 ILE A O 1
ATOM 1156 N N . MET A 1 143 ? -2.347 -5.729 19.556 1.00 77.75 143 MET A N 1
ATOM 1157 C CA . MET A 1 143 ? -3.571 -5.071 20.031 1.00 77.75 143 MET A CA 1
ATOM 1158 C C . MET A 1 143 ? -4.427 -5.990 20.905 1.00 77.75 143 MET A C 1
ATOM 1160 O O . MET A 1 143 ? -4.968 -5.546 21.913 1.00 77.75 143 MET A O 1
ATOM 1164 N N . TYR A 1 144 ? -4.563 -7.266 20.546 1.00 79.62 144 TYR A N 1
ATOM 1165 C CA . TYR A 1 144 ? -5.339 -8.228 21.322 1.00 79.62 144 TYR A CA 1
ATOM 1166 C C . TYR A 1 144 ? -4.725 -8.469 22.705 1.00 79.62 144 TYR A C 1
ATOM 1168 O O . TYR A 1 144 ? -5.450 -8.453 23.705 1.00 79.62 144 TYR A O 1
ATOM 1176 N N . ILE A 1 145 ? -3.399 -8.627 22.769 1.00 82.75 145 ILE A N 1
ATOM 1177 C CA . ILE A 1 145 ? -2.642 -8.768 24.018 1.00 82.75 145 ILE A CA 1
ATOM 1178 C C . ILE A 1 145 ? -2.843 -7.540 24.917 1.00 82.75 145 ILE A C 1
ATOM 1180 O O . ILE A 1 145 ? -2.962 -7.708 26.125 1.00 82.75 145 ILE A O 1
ATOM 1184 N N . ILE A 1 146 ? -2.959 -6.334 24.350 1.00 82.00 146 ILE A N 1
ATOM 1185 C CA . ILE A 1 146 ? -3.185 -5.090 25.106 1.00 82.00 146 ILE A CA 1
ATOM 1186 C C . ILE A 1 146 ? -4.656 -4.915 25.524 1.00 82.00 146 ILE A C 1
ATOM 1188 O O . ILE A 1 146 ? -4.950 -4.564 26.664 1.00 82.00 146 ILE A O 1
ATOM 1192 N N . ILE A 1 147 ? -5.618 -5.162 24.631 1.00 82.19 147 ILE A N 1
ATOM 1193 C CA . ILE A 1 147 ? -7.047 -4.899 24.885 1.00 82.19 147 ILE A CA 1
ATOM 1194 C C . ILE A 1 147 ? -7.642 -5.906 25.874 1.00 82.19 147 ILE A C 1
ATOM 1196 O O . ILE A 1 147 ? -8.484 -5.544 26.703 1.00 82.19 147 ILE A O 1
ATOM 1200 N N . LYS A 1 148 ? -7.238 -7.181 25.798 1.00 79.88 148 LYS A N 1
ATOM 1201 C CA . LYS A 1 148 ? -7.775 -8.246 26.656 1.00 79.88 148 LYS A CA 1
ATOM 1202 C C . LYS A 1 148 ? -7.607 -7.961 28.163 1.00 79.88 148 LYS A C 1
ATOM 1204 O O . LYS A 1 148 ? -8.619 -8.061 28.864 1.00 79.88 148 LYS A O 1
ATOM 1209 N N . PRO A 1 149 ? -6.422 -7.582 28.686 1.00 81.19 149 PRO A N 1
ATOM 1210 C CA . PRO A 1 149 ? -6.260 -7.271 30.105 1.00 81.19 149 PRO A CA 1
ATOM 1211 C C . PRO A 1 149 ? -7.059 -6.031 30.518 1.00 81.19 149 PRO A C 1
ATOM 1213 O O . PRO A 1 149 ? -7.697 -6.048 31.568 1.00 81.19 149 PRO A O 1
ATOM 1216 N N . ILE A 1 150 ? -7.129 -5.001 29.669 1.00 84.25 150 ILE A N 1
ATOM 1217 C CA . ILE A 1 150 ? -7.915 -3.788 29.947 1.00 84.25 150 ILE A CA 1
ATOM 1218 C C . ILE A 1 150 ? -9.403 -4.130 30.087 1.00 84.25 150 ILE A C 1
ATOM 1220 O O . ILE A 1 150 ? -10.063 -3.706 31.036 1.00 84.25 150 ILE A O 1
ATOM 1224 N N . ARG A 1 151 ? -9.947 -4.948 29.178 1.00 82.75 151 ARG A N 1
ATOM 1225 C CA . ARG A 1 151 ? -11.356 -5.361 29.241 1.00 82.75 151 ARG A CA 1
ATOM 1226 C C . ARG A 1 151 ? -11.645 -6.196 30.489 1.00 82.75 151 ARG A C 1
ATOM 1228 O O . ARG A 1 151 ? -12.700 -6.007 31.096 1.00 82.75 151 ARG A O 1
ATOM 1235 N N . LEU A 1 152 ? -10.726 -7.0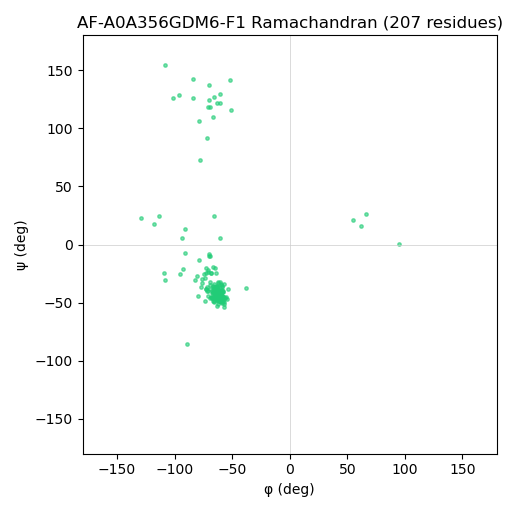85 30.876 1.00 80.44 152 LEU A N 1
ATOM 1236 C CA . LEU A 1 152 ? -10.833 -7.858 32.115 1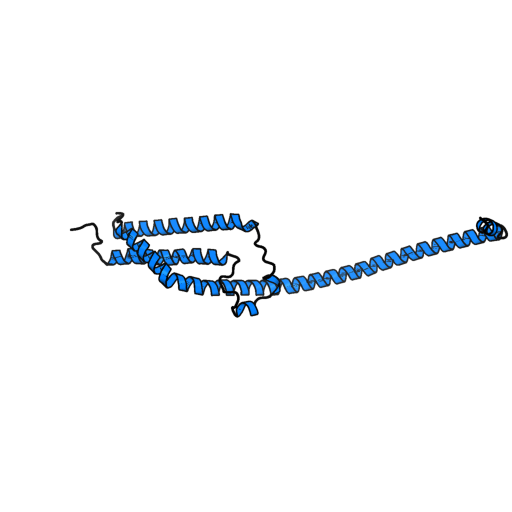.00 80.44 152 LEU A CA 1
ATOM 1237 C C . LEU A 1 152 ? -10.903 -6.920 33.330 1.00 80.44 152 LEU A C 1
ATOM 1239 O O . LEU A 1 152 ? -11.804 -7.048 34.157 1.00 80.44 152 LEU A O 1
ATOM 1243 N N . PHE A 1 153 ? -10.010 -5.930 33.383 1.00 83.25 153 PHE A N 1
ATOM 1244 C CA . PHE A 1 153 ? -9.925 -4.969 34.479 1.00 83.25 153 PHE A CA 1
ATOM 1245 C C . PHE A 1 153 ? -11.170 -4.074 34.570 1.00 83.25 153 PHE A C 1
ATOM 1247 O O . PHE A 1 153 ? -11.772 -3.943 35.635 1.00 83.25 153 PHE A O 1
ATOM 1254 N N . CYS A 1 154 ? -11.643 -3.528 33.445 1.00 80.19 154 CYS A N 1
ATOM 1255 C CA . CYS A 1 154 ? -12.891 -2.761 33.408 1.00 80.19 154 CYS A CA 1
ATOM 1256 C C . CYS A 1 154 ? -14.112 -3.615 33.786 1.00 80.19 154 CYS A C 1
ATOM 1258 O O . CYS A 1 154 ? -15.028 -3.127 34.449 1.00 80.19 154 CYS A O 1
ATOM 1260 N N . GLY A 1 155 ? -14.147 -4.885 33.369 1.00 78.12 155 GLY A N 1
ATOM 1261 C CA . GLY A 1 155 ? -15.197 -5.828 33.755 1.00 78.12 155 GLY A CA 1
ATOM 1262 C C . GLY A 1 155 ? -15.216 -6.080 35.263 1.00 78.12 155 GLY A C 1
ATOM 1263 O O . GLY A 1 155 ? -16.286 -6.053 35.877 1.00 78.12 155 GLY A O 1
ATOM 1264 N N . PHE A 1 156 ? -14.035 -6.247 35.860 1.00 81.94 156 PHE A N 1
ATOM 1265 C CA . PHE A 1 156 ? -13.861 -6.388 37.302 1.00 81.94 156 PHE A CA 1
ATOM 1266 C C . PHE A 1 156 ? -14.330 -5.131 38.047 1.00 81.94 156 PHE A C 1
ATOM 1268 O O . PHE A 1 156 ? -15.207 -5.225 38.903 1.00 81.94 156 PHE A O 1
ATOM 1275 N N . ALA A 1 157 ? -13.868 -3.945 37.640 1.00 82.25 157 ALA A N 1
ATOM 1276 C CA . ALA A 1 157 ? -14.274 -2.672 38.238 1.00 82.25 157 ALA A CA 1
ATOM 1277 C C . ALA A 1 157 ? -15.799 -2.463 38.201 1.00 82.25 157 ALA A C 1
ATOM 1279 O O . ALA A 1 157 ? -16.415 -2.146 39.219 1.00 82.25 157 ALA A O 1
ATOM 1280 N N . LYS A 1 158 ? -16.448 -2.726 37.056 1.00 83.12 158 LYS A N 1
ATOM 1281 C CA . LYS A 1 158 ? -17.917 -2.649 36.930 1.00 83.12 158 LYS A CA 1
ATOM 1282 C C . LYS A 1 158 ? -18.647 -3.617 37.861 1.00 83.12 158 LYS A C 1
ATOM 1284 O O . LYS A 1 158 ? -19.774 -3.335 38.275 1.00 83.12 158 LYS A O 1
ATOM 1289 N N . ARG A 1 159 ? -18.059 -4.782 38.145 1.00 80.12 159 ARG A N 1
ATOM 1290 C CA . ARG A 1 159 ? -18.627 -5.765 39.076 1.00 80.12 159 ARG A CA 1
ATOM 1291 C C . ARG A 1 159 ? -18.540 -5.254 40.511 1.00 80.12 159 ARG A C 1
ATOM 1293 O O . ARG A 1 159 ? -19.546 -5.294 41.214 1.00 80.12 159 ARG A O 1
ATOM 1300 N N . THR A 1 160 ? -17.396 -4.697 40.898 1.00 79.19 160 THR A N 1
ATOM 1301 C CA . THR A 1 160 ? -17.177 -4.108 42.225 1.00 79.19 160 THR A CA 1
ATOM 1302 C C . THR A 1 160 ? -18.102 -2.920 42.473 1.00 79.19 160 THR A C 1
ATOM 1304 O O . THR A 1 160 ? -18.776 -2.876 43.498 1.00 79.19 160 THR A O 1
ATOM 1307 N N . VAL A 1 161 ? -18.227 -2.005 41.505 1.00 83.94 161 VAL A N 1
ATOM 1308 C CA . VAL A 1 161 ? -19.130 -0.846 41.609 1.00 83.94 161 VAL A CA 1
ATOM 1309 C C . VAL A 1 161 ? -20.581 -1.289 41.782 1.00 83.94 161 VAL A C 1
ATOM 1311 O O . VAL A 1 161 ? -21.244 -0.823 42.703 1.00 83.94 161 VAL A O 1
ATOM 1314 N N . ARG A 1 162 ? -21.076 -2.231 40.962 1.00 81.06 162 ARG A N 1
ATOM 1315 C CA . ARG A 1 162 ? -22.443 -2.762 41.121 1.00 81.06 162 ARG A CA 1
ATOM 1316 C C . ARG A 1 162 ? -22.668 -3.400 42.486 1.00 81.06 162 ARG A C 1
ATOM 1318 O O . ARG A 1 162 ? -23.738 -3.222 43.053 1.00 81.06 162 ARG A O 1
ATOM 1325 N N . TRP A 1 163 ? -21.682 -4.125 43.010 1.00 81.50 163 TRP A N 1
ATOM 1326 C CA . TRP A 1 163 ? -21.788 -4.759 44.322 1.00 81.50 163 TRP A CA 1
ATOM 1327 C C . TRP A 1 163 ? -21.875 -3.726 45.452 1.00 81.50 163 TRP A C 1
ATOM 1329 O O . TRP A 1 163 ? -22.753 -3.822 46.308 1.00 81.50 163 TRP A O 1
ATOM 1339 N N . ILE A 1 164 ? -21.031 -2.689 45.409 1.00 79.75 164 ILE A N 1
ATOM 1340 C CA . ILE A 1 164 ? -21.070 -1.573 46.364 1.00 79.75 164 ILE A CA 1
ATOM 1341 C C . ILE A 1 164 ? -22.414 -0.848 46.278 1.00 79.75 164 ILE A C 1
ATOM 1343 O O . ILE A 1 164 ? -23.041 -0.618 47.311 1.00 79.75 164 ILE A O 1
ATOM 1347 N N . PHE A 1 165 ? -22.875 -0.539 45.063 1.00 79.00 165 PHE A N 1
ATOM 1348 C CA . PHE A 1 165 ? -24.128 0.175 44.822 1.00 79.00 165 PHE A CA 1
ATOM 1349 C C . PHE A 1 165 ? -25.343 -0.632 45.297 1.00 79.00 165 PHE A C 1
ATOM 1351 O O . PHE A 1 165 ? -26.206 -0.100 45.986 1.00 79.00 165 PHE A O 1
ATOM 1358 N N . ALA A 1 166 ? -25.382 -1.940 45.023 1.00 77.94 166 ALA A N 1
ATOM 1359 C CA . ALA A 1 166 ? -26.432 -2.827 45.522 1.00 77.94 166 ALA A CA 1
ATOM 1360 C C . ALA A 1 166 ? -26.453 -2.884 47.059 1.00 77.94 166 ALA A C 1
ATOM 1362 O O . ALA A 1 166 ? -27.524 -2.856 47.663 1.00 77.94 166 ALA A O 1
ATOM 1363 N N . LYS A 1 167 ? -25.278 -2.900 47.703 1.00 79.25 167 LYS A N 1
ATOM 1364 C CA . LYS A 1 167 ? -25.162 -2.926 49.166 1.00 79.25 167 LYS A CA 1
ATOM 1365 C C . LYS A 1 167 ? -25.574 -1.599 49.812 1.00 79.25 167 LYS A C 1
ATOM 1367 O O . LYS A 1 167 ? -26.250 -1.610 50.836 1.00 79.25 167 LYS A O 1
ATOM 1372 N N . THR A 1 168 ? -25.218 -0.463 49.212 1.00 75.12 168 THR A N 1
ATOM 1373 C CA . THR A 1 168 ? -25.596 0.872 49.717 1.00 75.12 168 THR A CA 1
ATOM 1374 C C . THR A 1 168 ? -27.066 1.187 49.470 1.00 75.12 168 THR A C 1
ATOM 1376 O O . THR A 1 168 ? -27.765 1.574 50.404 1.00 75.12 168 THR A O 1
ATOM 1379 N N . VAL A 1 169 ? -27.567 0.973 48.251 1.00 74.56 169 VAL A N 1
ATOM 1380 C CA . VAL A 1 169 ? -28.978 1.212 47.910 1.00 74.56 169 VAL A CA 1
ATOM 1381 C C . VAL A 1 169 ? -29.892 0.234 48.646 1.00 74.56 169 VAL A C 1
ATOM 1383 O O . VAL A 1 169 ? -30.906 0.661 49.189 1.00 74.56 169 VAL A O 1
ATOM 1386 N N . GLY A 1 170 ? -29.519 -1.046 48.750 1.00 73.38 170 GLY A N 1
ATOM 1387 C CA . GLY A 1 170 ? -30.277 -2.040 49.515 1.00 73.38 170 GLY A CA 1
ATOM 1388 C C . GLY A 1 170 ? -30.372 -1.694 51.004 1.00 73.38 170 GLY A C 1
ATOM 1389 O O . GLY A 1 170 ? -31.456 -1.751 51.583 1.00 73.38 170 GLY A O 1
ATOM 1390 N N . ALA A 1 171 ? -29.271 -1.247 51.617 1.00 74.44 171 ALA A N 1
ATOM 1391 C CA . ALA A 1 171 ? -29.268 -0.805 53.012 1.00 74.44 171 ALA A CA 1
ATOM 1392 C C . ALA A 1 171 ? -30.113 0.464 53.235 1.00 74.44 171 ALA A C 1
ATOM 1394 O O . ALA A 1 171 ? -30.833 0.569 54.231 1.00 74.44 171 ALA A O 1
ATOM 1395 N N . LEU A 1 172 ? -30.065 1.422 52.304 1.00 74.12 172 LEU A N 1
ATOM 1396 C CA . LEU A 1 172 ? -30.882 2.637 52.360 1.00 74.12 172 LEU A CA 1
ATOM 1397 C C . LEU A 1 172 ? -32.374 2.333 52.169 1.00 74.12 172 LEU A C 1
ATOM 1399 O O . LEU A 1 172 ? -33.198 2.817 52.946 1.00 74.12 172 LEU A O 1
ATOM 1403 N N . ALA A 1 173 ? -32.722 1.491 51.195 1.00 75.31 173 ALA A N 1
ATOM 1404 C CA . ALA A 1 173 ? -34.095 1.068 50.935 1.00 75.31 173 ALA A CA 1
ATOM 1405 C C . ALA A 1 173 ? -34.699 0.325 52.138 1.00 75.31 173 ALA A C 1
ATOM 1407 O O . ALA A 1 173 ? -35.817 0.636 52.554 1.00 75.31 173 ALA A O 1
ATOM 1408 N N . ALA A 1 174 ? -33.937 -0.580 52.764 1.00 76.06 174 ALA A N 1
ATOM 1409 C CA . ALA A 1 174 ? -34.363 -1.280 53.974 1.00 76.06 174 ALA A CA 1
ATOM 1410 C C . ALA A 1 174 ? -34.631 -0.304 55.134 1.00 76.06 174 ALA A C 1
ATOM 1412 O O . ALA A 1 174 ? -35.656 -0.400 55.807 1.00 76.06 174 ALA A O 1
ATOM 1413 N N . LYS A 1 175 ? -33.760 0.696 55.329 1.00 81.25 175 LYS A N 1
ATOM 1414 C CA . LYS A 1 175 ? -33.914 1.713 56.382 1.00 81.25 175 LYS A CA 1
ATOM 1415 C C . LYS A 1 175 ? -35.143 2.603 56.166 1.00 81.25 175 LYS A C 1
ATOM 1417 O O . LYS A 1 175 ? -35.825 2.947 57.131 1.00 81.25 175 LYS A O 1
ATOM 1422 N N . ILE A 1 176 ? -35.436 2.966 54.916 1.00 81.75 176 ILE A N 1
ATOM 1423 C CA . ILE A 1 176 ? -36.634 3.740 54.552 1.00 81.75 176 ILE A CA 1
ATOM 1424 C C . ILE A 1 176 ? -37.900 2.909 54.786 1.00 81.75 176 ILE A C 1
ATOM 1426 O O . ILE A 1 176 ? -38.846 3.406 55.398 1.00 81.75 176 ILE A O 1
ATOM 1430 N N . SER A 1 177 ? -37.905 1.642 54.358 1.00 77.12 177 SER A N 1
ATOM 1431 C CA . SER A 1 177 ? -39.029 0.723 54.575 1.00 77.12 177 SER A CA 1
ATOM 1432 C C . SER A 1 177 ? -39.335 0.544 56.064 1.00 77.12 177 SER A C 1
ATOM 1434 O O . SER A 1 177 ? -40.486 0.659 56.480 1.00 77.12 177 SER A O 1
ATOM 1436 N N . TYR A 1 178 ? -38.298 0.361 56.887 1.00 81.75 178 TYR A N 1
ATOM 1437 C CA . TYR A 1 178 ? -38.449 0.188 58.333 1.00 81.75 178 TYR A CA 1
ATOM 1438 C C . TYR A 1 178 ? -39.023 1.436 59.020 1.00 81.75 178 TYR A C 1
ATOM 1440 O O . TYR A 1 178 ? -39.855 1.327 59.918 1.00 81.75 178 TYR A O 1
ATOM 1448 N N . ARG A 1 179 ? -38.616 2.642 58.588 1.00 83.12 179 ARG A N 1
ATOM 1449 C CA . ARG A 1 179 ? -39.202 3.901 59.086 1.00 83.12 179 ARG A CA 1
ATOM 1450 C C . ARG A 1 179 ? -40.682 4.011 58.732 1.00 83.12 179 ARG A C 1
ATOM 1452 O O . ARG A 1 179 ? -41.482 4.290 59.618 1.00 83.12 179 ARG A O 1
ATOM 1459 N N . ARG A 1 180 ? -41.047 3.724 57.477 1.00 80.25 180 ARG A N 1
ATOM 1460 C CA . ARG A 1 180 ? -42.448 3.752 57.026 1.00 80.25 180 ARG A CA 1
ATOM 1461 C C . ARG A 1 180 ? -43.329 2.780 57.807 1.00 80.25 180 ARG A C 1
ATOM 1463 O O . ARG A 1 180 ? -44.400 3.178 58.250 1.00 80.25 180 ARG A O 1
ATOM 1470 N N . GLN A 1 181 ? -42.874 1.542 58.013 1.00 81.62 181 GLN A N 1
ATOM 1471 C CA . GLN A 1 181 ? -43.610 0.569 58.827 1.00 81.62 181 GLN A CA 1
ATOM 1472 C C . GLN A 1 181 ? -43.811 1.078 60.255 1.00 81.62 181 GLN A C 1
ATOM 1474 O O . GLN A 1 181 ? -44.920 1.036 60.771 1.00 81.62 181 GLN A O 1
ATOM 1479 N N . ARG A 1 182 ? -42.766 1.635 60.869 1.00 81.00 182 ARG A N 1
ATOM 1480 C CA . ARG A 1 182 ? -42.823 2.135 62.245 1.00 81.00 182 ARG A CA 1
ATOM 1481 C C . ARG A 1 182 ? -43.782 3.320 62.415 1.00 81.00 182 ARG A C 1
ATOM 1483 O O . ARG A 1 182 ? -44.484 3.386 63.422 1.00 81.00 182 ARG A O 1
ATOM 1490 N N . ASP A 1 183 ? -43.834 4.227 61.443 1.00 87.69 183 ASP A N 1
ATOM 1491 C CA . ASP A 1 183 ? -44.782 5.348 61.447 1.00 87.69 183 ASP A CA 1
ATOM 1492 C C . ASP A 1 183 ? -46.226 4.872 61.239 1.00 87.69 183 ASP A C 1
ATOM 1494 O O . ASP A 1 183 ? -47.133 5.367 61.909 1.00 87.69 183 ASP A O 1
ATOM 1498 N N . TYR A 1 184 ? -46.441 3.873 60.376 1.00 85.69 184 TYR A N 1
ATOM 1499 C CA . TYR A 1 184 ? -47.750 3.242 60.196 1.00 85.69 184 TYR A CA 1
ATOM 1500 C C . TYR A 1 184 ? -48.226 2.562 61.484 1.00 85.69 184 TYR A C 1
ATOM 1502 O O . TYR A 1 184 ? -49.332 2.824 61.941 1.00 85.69 184 TYR A O 1
ATOM 1510 N N . THR A 1 185 ? -47.368 1.765 62.130 1.00 87.50 185 THR A N 1
ATOM 1511 C CA . THR A 1 185 ? -47.688 1.113 63.409 1.00 87.50 185 THR A CA 1
ATOM 1512 C C . THR A 1 185 ? -48.012 2.131 64.502 1.00 87.50 185 THR A C 1
ATOM 1514 O O . THR A 1 185 ? -48.938 1.915 65.277 1.00 87.50 185 THR A O 1
ATOM 1517 N N . LYS A 1 186 ? -47.296 3.263 64.562 1.00 89.69 186 LYS A N 1
ATOM 1518 C CA . LYS A 1 186 ? -47.610 4.347 65.507 1.00 89.69 186 LYS A CA 1
ATOM 1519 C C . LYS A 1 186 ? -48.971 4.980 65.237 1.00 89.69 186 LYS A C 1
ATOM 1521 O O . LYS A 1 186 ? -49.718 5.193 66.187 1.00 89.69 186 LYS A O 1
ATOM 1526 N N . LYS A 1 187 ? -49.287 5.275 63.970 1.00 89.31 187 LYS A N 1
ATOM 1527 C CA . LYS A 1 187 ? -50.598 5.816 63.582 1.00 89.31 187 LYS A CA 1
ATOM 1528 C C . LYS A 1 187 ? -51.720 4.849 63.939 1.00 89.31 187 LYS A C 1
ATOM 1530 O O . LYS A 1 187 ? -52.641 5.250 64.640 1.00 89.31 187 LYS A O 1
ATOM 1535 N N . LEU A 1 188 ? -51.570 3.578 63.573 1.00 87.75 188 LEU A N 1
ATOM 1536 C CA . LEU A 1 188 ? -52.534 2.528 63.889 1.00 87.75 188 LEU A CA 1
ATOM 1537 C C . LEU A 1 188 ? -52.751 2.399 65.402 1.00 87.75 188 LEU A C 1
ATOM 1539 O O . LEU A 1 188 ? -53.881 2.367 65.864 1.00 87.75 188 LEU A O 1
ATOM 1543 N N . CYS A 1 189 ? -51.678 2.400 66.196 1.00 86.69 189 CYS A N 1
ATOM 1544 C CA . CYS A 1 189 ? -51.779 2.348 67.655 1.00 86.69 189 CYS A CA 1
ATOM 1545 C C . CYS A 1 189 ? -52.495 3.588 68.226 1.00 86.69 189 CYS A C 1
ATOM 1547 O O . CYS A 1 189 ? -53.304 3.473 69.141 1.00 86.69 189 CYS A O 1
ATOM 1549 N N . SER A 1 190 ? -52.246 4.773 67.656 1.00 86.44 190 SER A N 1
ATOM 1550 C CA . SER A 1 190 ? -52.937 6.002 68.065 1.00 86.44 190 SER A CA 1
ATOM 1551 C C . SER A 1 190 ? -54.422 6.025 67.684 1.00 86.44 190 SER A C 1
ATOM 1553 O O . SER A 1 190 ? -55.229 6.553 68.444 1.00 86.44 190 SER A O 1
ATOM 1555 N N . GLU A 1 191 ? -54.793 5.441 66.543 1.00 85.88 191 GLU A N 1
ATOM 1556 C CA . GLU A 1 191 ? -56.192 5.264 66.141 1.00 85.88 191 GLU A CA 1
ATOM 1557 C C . GLU A 1 191 ? -56.892 4.245 67.036 1.00 85.88 191 GLU A C 1
ATOM 1559 O O . GLU A 1 191 ? -57.949 4.553 67.571 1.00 85.88 191 GLU A O 1
ATOM 1564 N N . LEU A 1 192 ? -56.264 3.096 67.304 1.00 85.38 192 LEU A N 1
ATOM 1565 C CA . LEU A 1 192 ? -56.791 2.088 68.227 1.00 85.38 192 LEU A CA 1
ATOM 1566 C C . LEU A 1 192 ? -57.025 2.654 69.632 1.00 85.38 192 LEU A C 1
ATOM 1568 O O . LEU A 1 192 ? -58.044 2.350 70.240 1.00 85.38 192 LEU A O 1
ATOM 1572 N N . LEU A 1 193 ? -56.128 3.507 70.140 1.00 85.69 193 LEU A N 1
ATOM 1573 C CA . LEU A 1 193 ? -56.317 4.185 71.428 1.00 85.69 193 LEU A CA 1
ATOM 1574 C C . LEU A 1 193 ? -57.502 5.158 71.404 1.00 85.69 193 LEU A C 1
ATOM 1576 O O . LEU A 1 193 ? -58.320 5.137 72.319 1.00 85.69 193 LEU A O 1
ATOM 1580 N N . LYS A 1 194 ? -57.635 5.970 70.347 1.00 82.62 194 LYS A N 1
ATOM 1581 C CA . LYS A 1 194 ? -58.791 6.868 70.170 1.00 82.62 194 LYS A CA 1
ATOM 1582 C C . LYS A 1 194 ? -60.102 6.103 70.006 1.00 82.62 194 LYS A C 1
ATOM 1584 O O . LYS A 1 194 ? -61.143 6.561 70.471 1.00 82.62 194 LYS A O 1
ATOM 1589 N N . ASN A 1 195 ? -60.075 4.963 69.328 1.00 82.31 195 ASN A N 1
ATOM 1590 C CA . ASN A 1 195 ? -61.249 4.118 69.154 1.00 82.31 195 ASN A CA 1
ATOM 1591 C C . ASN A 1 195 ? -61.609 3.429 70.472 1.00 82.31 195 ASN A C 1
ATOM 1593 O O . ASN A 1 195 ? -62.783 3.421 70.824 1.00 82.31 195 ASN A O 1
ATOM 1597 N N . ALA A 1 196 ? -60.627 2.962 71.248 1.00 82.38 196 ALA A N 1
ATOM 1598 C CA . ALA A 1 196 ? -60.844 2.414 72.585 1.00 82.38 196 ALA A CA 1
ATOM 1599 C C . ALA A 1 196 ? -61.442 3.451 73.554 1.00 82.38 196 ALA A C 1
ATOM 1601 O O . ALA A 1 196 ? -62.367 3.129 74.294 1.00 82.38 196 ALA A O 1
ATOM 1602 N N . GLU A 1 197 ? -60.975 4.702 73.506 1.00 80.31 197 GLU A N 1
ATOM 1603 C CA . GLU A 1 197 ? -61.530 5.818 74.290 1.00 80.31 197 GLU A CA 1
ATOM 1604 C C . GLU A 1 197 ? -63.001 6.108 73.930 1.00 80.31 197 GLU A C 1
ATOM 1606 O O . GLU A 1 197 ? -63.802 6.431 74.801 1.00 80.31 197 GLU A O 1
ATOM 1611 N N . ASN A 1 198 ? -63.383 5.902 72.665 1.00 77.69 198 ASN A N 1
ATOM 1612 C CA . ASN A 1 198 ? -64.761 6.034 72.175 1.00 77.69 198 ASN A CA 1
ATOM 1613 C C . ASN A 1 198 ? -65.577 4.721 72.246 1.00 77.69 198 ASN A C 1
ATOM 1615 O O . ASN A 1 198 ? -66.635 4.614 71.619 1.00 77.69 198 ASN A O 1
ATOM 1619 N N . GLY A 1 199 ? -65.094 3.695 72.958 1.00 77.56 199 GLY A N 1
ATOM 1620 C CA . GLY A 1 199 ? -65.787 2.409 73.111 1.00 77.56 199 GLY A CA 1
ATOM 1621 C C . GLY A 1 199 ? -65.916 1.581 71.823 1.00 77.56 199 GLY A C 1
ATOM 1622 O O . GLY A 1 199 ? -66.851 0.799 71.702 1.00 77.56 199 GLY A O 1
ATOM 1623 N N . PHE A 1 200 ? -65.010 1.764 70.856 1.00 70.94 200 PHE A N 1
ATOM 1624 C CA . PHE A 1 200 ? -64.966 1.101 69.537 1.00 70.94 200 PHE A CA 1
ATOM 1625 C C . PHE A 1 200 ? -66.172 1.352 68.619 1.00 70.94 200 PHE A C 1
ATOM 1627 O O . PHE A 1 200 ? -66.356 0.678 67.610 1.00 70.94 200 PHE A O 1
ATOM 1634 N N . THR A 1 201 ? -66.976 2.366 68.920 1.00 64.50 201 THR A N 1
ATOM 1635 C CA . THR A 1 201 ? -68.224 2.657 68.197 1.00 64.50 201 THR A CA 1
ATOM 1636 C C . THR A 1 201 ? -68.019 3.193 66.774 1.00 64.50 201 THR A C 1
ATOM 1638 O O . THR A 1 201 ? -68.889 3.024 65.926 1.00 64.50 201 THR A O 1
ATOM 1641 N N . ARG A 1 202 ? -66.859 3.796 66.482 1.00 58.91 202 ARG A N 1
ATOM 1642 C CA . ARG A 1 202 ? -66.551 4.447 65.193 1.00 58.91 202 ARG A CA 1
ATOM 1643 C C . ARG A 1 202 ? -66.238 3.495 64.035 1.00 58.91 202 ARG A C 1
ATOM 1645 O O . ARG A 1 202 ? -66.559 3.825 62.898 1.00 58.91 202 ARG A O 1
ATOM 1652 N N . ASP A 1 203 ? -65.619 2.346 64.299 1.00 56.81 203 ASP A N 1
ATOM 1653 C CA . ASP A 1 203 ? -65.229 1.408 63.233 1.00 56.81 203 ASP A CA 1
ATOM 1654 C C . ASP A 1 203 ? -66.443 0.618 62.704 1.00 56.81 203 ASP A C 1
ATOM 1656 O O . ASP A 1 203 ? -66.520 0.316 61.515 1.00 56.81 203 ASP A O 1
ATOM 1660 N N . ALA A 1 204 ? -67.450 0.385 63.556 1.00 54.91 204 ALA A N 1
ATOM 1661 C CA . ALA A 1 204 ? -68.696 -0.295 63.193 1.00 54.91 204 ALA A CA 1
ATOM 1662 C C . ALA A 1 204 ? -69.595 0.513 62.230 1.00 54.91 204 ALA A C 1
ATOM 1664 O O . ALA A 1 204 ? -70.394 -0.072 61.502 1.00 54.91 204 ALA A O 1
ATOM 1665 N N . GLU A 1 205 ? -69.474 1.846 62.195 1.00 52.47 205 GLU A N 1
ATOM 1666 C CA . GLU A 1 205 ? -70.227 2.703 61.261 1.00 52.47 205 GLU A CA 1
ATOM 1667 C C . GLU A 1 205 ? -69.619 2.744 59.850 1.00 52.47 205 GLU A C 1
ATOM 1669 O O . GLU A 1 205 ? -70.338 2.972 58.877 1.00 52.47 205 GLU A O 1
ATOM 1674 N N . VAL A 1 206 ? -68.306 2.530 59.717 1.00 57.28 206 VAL A N 1
ATOM 1675 C CA . VAL A 1 206 ? -67.603 2.589 58.423 1.00 57.28 206 VAL A CA 1
ATOM 1676 C C . VAL A 1 206 ? -67.746 1.280 57.643 1.00 57.28 206 VAL A C 1
ATOM 1678 O O . VAL A 1 206 ? -67.793 1.316 56.421 1.00 57.28 206 VAL A O 1
ATOM 1681 N N . GLU A 1 207 ? -67.873 0.140 58.324 1.00 53.16 207 GLU A N 1
ATOM 1682 C CA . GLU A 1 207 ? -68.051 -1.177 57.689 1.00 53.16 207 GLU A CA 1
ATOM 1683 C C . GLU A 1 207 ? -69.499 -1.431 57.208 1.00 53.16 207 GLU A C 1
ATOM 1685 O O . GLU A 1 207 ? -69.747 -2.343 56.423 1.00 53.16 207 GLU A O 1
ATOM 1690 N N . MET A 1 208 ? -70.459 -0.601 57.644 1.00 52.25 208 MET A N 1
ATOM 1691 C CA . MET A 1 208 ? -71.871 -0.648 57.226 1.00 52.25 208 MET A CA 1
ATOM 1692 C C . MET A 1 208 ? -72.221 0.287 56.046 1.00 52.25 208 MET A C 1
ATOM 1694 O O . MET A 1 208 ? -73.395 0.386 55.679 1.00 52.25 208 MET A O 1
ATOM 1698 N N . ARG A 1 209 ? -71.237 0.964 55.439 1.00 42.88 209 ARG A N 1
ATOM 1699 C CA . ARG A 1 209 ? -71.381 1.761 54.204 1.00 42.88 209 ARG A CA 1
ATOM 1700 C C . ARG A 1 209 ? -70.621 1.133 53.046 1.00 42.88 209 ARG A C 1
ATOM 1702 O O . ARG A 1 209 ? -71.151 1.225 51.918 1.00 42.88 209 ARG A O 1
#

Solvent-accessible surface area (backbone atoms only — not comparable to full-atom values): 11778 Å² total; per-residue (Å²): 130,77,86,83,58,76,91,49,72,65,55,56,49,51,31,23,50,50,10,33,49,50,32,55,57,50,48,53,57,51,50,53,54,51,60,70,43,87,66,71,85,65,66,97,83,45,77,61,68,76,75,45,74,70,87,63,69,80,72,68,71,79,68,77,82,50,57,65,59,50,51,52,49,52,51,51,50,54,50,52,50,50,51,51,52,50,51,54,50,49,54,49,32,38,75,74,47,81,53,57,86,52,70,63,51,56,50,32,20,54,49,24,22,50,52,33,50,70,56,56,45,52,55,50,52,55,53,49,41,54,50,49,50,51,52,51,53,52,54,48,51,53,50,48,66,55,48,51,58,53,53,51,50,54,52,50,51,55,51,52,51,51,52,54,49,51,54,52,51,51,54,50,52,51,53,53,51,53,50,53,53,53,52,50,54,51,51,52,51,54,48,53,51,57,33,55,75,58,70,50,58,68,64,64,60,63,78,76,109

Foldseek 3Di:
DPPQDDPDVVLLVVLLVLLLVLLVLLLVLVLVLQLPDPDQPDPPPDPVVVVADPPPVVPPPPDPVCPVVSVVSVVVSVVVSVVVSVVSLQVSCCVRVVRDDHPSSVVSSNVSNVVNCVPVSVVSNVVSSVVSVVVVRVVVVVVCVVVVVVVVVVVVVVVVVVVVVCVVVVVVVVVVVVVVVVVVVVVVVVVVVVCVVVVVPVVVVVVVD

Mean predicted aligned error: 14.15 Å

Radius of gyration: 40.9 Å; Cα contacts (8 Å, |Δi|>4): 83; chains: 1; bounding box: 98×38×115 Å

pLDDT: mean 78.75, std 13.91, range [42.66, 96.12]